Protein AF-A0A961I9W6-F1 (afdb_monomer)

Radius of gyration: 16.79 Å; Cα contacts (8 Å, |Δi|>4): 229; chains: 1; bounding box: 42×26×50 Å

Mean predicted aligned error: 7.47 Å

Foldseek 3Di:
DLLVLLVVLLVLLVVLQVVLLQQLLCVQPNVCSLLLVLLLLLLQLLLLCCLVVCCVPVQFQLVQLLVLLVQLLVLLLQLLDHPDDSVSNSVSSSSNSSSSNSNVNSSLLLVLQVVDQPCRPVVSVVVSVVSVVVSVVVSCCSVPDDDDDDDDDPSSVSSNVSSVSSVVSNVSSNVTDTGGDNVD

pLDDT: mean 81.75, std 13.88, range [42.28, 96.75]

Nearest PDB structures (foldseek):
  5oxo-assembly1_A  TM=5.983E-01  e=1.140E-02  Streptococcus thermophilus LMG 18311
  5oxq-assembly1_A  TM=5.988E-01  e=1.774E-02  Streptococcus thermophilus
  8tgj-assembly1_B  TM=5.695E-01  e=1.151E-01  Homo sapiens
  8wll-assembly1_A  TM=5.473E-01  e=1.882E-01  Homo sapiens
  8wre-assembly1_A  TM=5.333E-01  e=5.834E-01  Homo sapiens

Secondary structure (DSSP, 8-state):
-HHHHHHHHHHHHHHHHHHHHHHHHHHHHGGGHHHHHHHHHHHHHHHHHHHHHHHHHH-BSHHHHHHHHHHHHHHHHHHT-TT--HHHHHHHHHHHHHHHHHHHHHHHHHHHHHT-STTHHHHHHHHHHHHHHHHHHHHHHHHHS--PPPP---HHHHHHHHHHHHHHHHHHHTTS-SB-STT-

Solvent-accessible surface area (backbone atoms only — not comparable to full-atom values): 9397 Å² total; per-residue (Å²): 109,58,63,59,56,27,51,54,37,41,47,50,19,50,48,30,35,61,71,15,46,57,54,40,33,43,74,77,45,45,89,55,25,62,54,37,54,52,38,18,58,59,12,35,62,52,10,38,51,50,27,48,51,50,29,68,72,68,38,38,36,27,67,57,36,49,52,31,35,61,51,32,30,60,28,38,40,54,52,46,44,82,90,56,57,69,75,56,41,32,49,26,27,20,51,27,34,14,29,50,26,19,34,54,40,36,53,48,51,56,53,39,53,74,74,39,73,90,60,32,67,65,51,53,51,52,51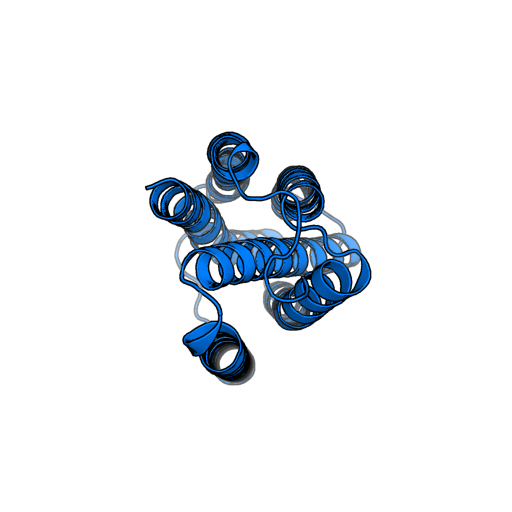,53,50,53,50,51,52,53,52,52,51,52,50,49,49,67,75,71,52,86,83,78,84,71,83,91,67,84,29,51,59,42,24,41,56,16,28,53,28,37,60,60,28,46,65,41,44,72,72,46,61,55,56,61,68,90,82,119

Structure (mmCIF, N/CA/C/O backbone):
data_AF-A0A961I9W6-F1
#
_entry.id   AF-A0A961I9W6-F1
#
loop_
_atom_site.group_PDB
_atom_site.id
_atom_site.type_symbol
_atom_site.label_atom_id
_atom_site.label_alt_id
_atom_site.label_comp_id
_atom_site.label_asym_id
_atom_site.label_entity_id
_atom_site.label_seq_id
_atom_site.pdbx_PDB_ins_code
_atom_site.Cartn_x
_atom_site.Cartn_y
_atom_site.Cartn_z
_atom_site.occupancy
_atom_site.B_iso_or_equiv
_atom_site.auth_seq_id
_atom_site.auth_comp_id
_atom_site.auth_asym_id
_atom_site.auth_atom_id
_atom_site.pdbx_PDB_model_num
ATOM 1 N N . MET A 1 1 ? -17.050 11.451 8.843 1.00 70.44 1 MET A N 1
ATOM 2 C CA . MET A 1 1 ? -16.156 12.510 8.311 1.00 70.44 1 MET A CA 1
ATOM 3 C C . MET A 1 1 ? -14.678 12.102 8.261 1.00 70.44 1 MET A C 1
ATOM 5 O O . MET A 1 1 ? -14.121 12.131 7.175 1.00 70.44 1 MET A O 1
ATOM 9 N N . LYS A 1 2 ? -14.040 11.671 9.368 1.00 83.44 2 LYS A N 1
ATOM 10 C CA . LYS A 1 2 ? -12.597 11.315 9.385 1.00 83.44 2 LYS A CA 1
ATOM 11 C C . LYS A 1 2 ? -12.176 10.264 8.343 1.00 83.44 2 LYS A C 1
ATOM 13 O O . LYS A 1 2 ? -11.193 10.473 7.644 1.00 83.44 2 LYS A O 1
ATOM 18 N N . PHE A 1 3 ? -12.956 9.191 8.192 1.00 85.06 3 PHE A N 1
ATOM 19 C CA . PHE A 1 3 ? -12.682 8.141 7.207 1.00 85.06 3 PHE A CA 1
ATOM 20 C C . PHE A 1 3 ? -12.881 8.619 5.767 1.00 85.06 3 PHE A C 1
ATOM 22 O O . PHE A 1 3 ? -12.071 8.290 4.918 1.00 85.06 3 PHE A O 1
ATOM 29 N N . ILE A 1 4 ? -13.894 9.450 5.498 1.00 84.94 4 ILE A N 1
ATOM 30 C CA . ILE A 1 4 ? -14.126 10.019 4.159 1.00 84.94 4 ILE A CA 1
ATOM 31 C C . ILE A 1 4 ? -12.914 10.850 3.722 1.00 84.94 4 ILE A C 1
ATOM 33 O O . ILE A 1 4 ? -12.396 10.642 2.633 1.00 84.94 4 ILE A O 1
ATOM 37 N N . ILE A 1 5 ? -12.427 11.738 4.598 1.00 85.56 5 ILE A N 1
ATOM 38 C CA . ILE A 1 5 ? -11.234 12.556 4.330 1.00 85.56 5 ILE A CA 1
ATOM 39 C C . ILE A 1 5 ? -10.008 11.660 4.126 1.00 85.56 5 ILE A C 1
ATOM 41 O O . ILE A 1 5 ? -9.253 11.870 3.182 1.00 85.56 5 ILE A O 1
ATOM 45 N N . PHE A 1 6 ? -9.828 10.647 4.981 1.00 92.19 6 PHE A N 1
ATOM 46 C CA . PHE A 1 6 ? -8.741 9.682 4.837 1.00 92.19 6 PHE A CA 1
ATOM 47 C C . PHE A 1 6 ? -8.778 8.984 3.473 1.00 92.19 6 PHE A C 1
ATOM 49 O O . PHE A 1 6 ? -7.808 9.073 2.732 1.00 92.19 6 PHE A O 1
ATOM 56 N N . PHE A 1 7 ? -9.891 8.330 3.122 1.00 89.31 7 PHE A N 1
ATOM 57 C CA . PHE A 1 7 ? -10.009 7.582 1.871 1.00 89.31 7 PHE A CA 1
ATOM 58 C C . PHE A 1 7 ? -9.864 8.495 0.658 1.00 89.31 7 PHE A C 1
ATOM 60 O O . PHE A 1 7 ? -9.171 8.124 -0.279 1.00 89.31 7 PHE A O 1
ATOM 67 N N . PHE A 1 8 ? -10.437 9.700 0.689 1.00 83.19 8 PHE A N 1
ATOM 68 C CA . PHE A 1 8 ? -10.276 10.668 -0.392 1.00 83.19 8 PHE A CA 1
ATOM 69 C C . PHE A 1 8 ? -8.798 10.994 -0.652 1.00 83.19 8 PHE A C 1
ATOM 71 O O . PHE A 1 8 ? -8.317 10.802 -1.764 1.00 83.19 8 PHE A O 1
ATOM 78 N N . ILE A 1 9 ? -8.052 11.411 0.378 1.00 86.50 9 ILE A N 1
ATOM 79 C CA . ILE A 1 9 ? -6.623 11.739 0.242 1.00 86.50 9 ILE A CA 1
ATOM 80 C C . ILE A 1 9 ? -5.817 10.489 -0.142 1.00 86.50 9 ILE A C 1
ATOM 82 O O . ILE 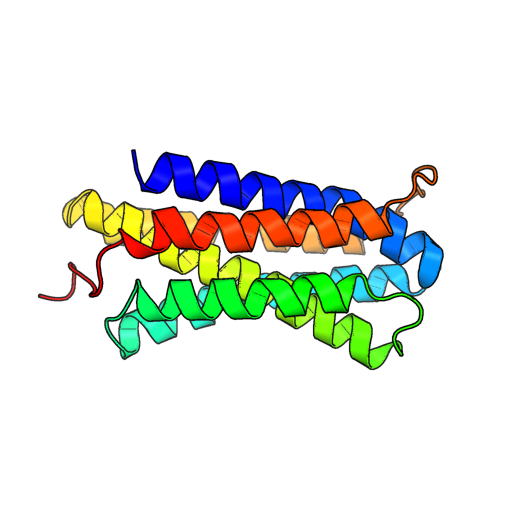A 1 9 ? -4.940 10.549 -1.001 1.00 86.50 9 ILE A O 1
ATOM 86 N N . TYR A 1 10 ? -6.136 9.341 0.453 1.00 91.44 10 TYR A N 1
ATOM 87 C CA . TYR A 1 10 ? -5.464 8.077 0.174 1.00 91.44 10 TYR A CA 1
ATOM 88 C C . TYR A 1 10 ? -5.631 7.659 -1.295 1.00 91.44 10 TYR A C 1
ATOM 90 O O . TYR A 1 10 ? -4.659 7.265 -1.941 1.00 91.44 10 TYR A O 1
ATOM 98 N N . PHE A 1 11 ? -6.838 7.798 -1.854 1.00 87.81 11 PHE A N 1
ATOM 99 C CA . PHE A 1 11 ? -7.108 7.502 -3.260 1.00 87.81 11 PHE A CA 1
ATOM 100 C C . PHE A 1 11 ? -6.481 8.517 -4.220 1.00 87.81 11 PHE A C 1
ATOM 102 O O . PHE A 1 11 ? -6.132 8.123 -5.328 1.00 87.81 11 PHE A O 1
ATOM 109 N N . LEU A 1 12 ? -6.249 9.772 -3.811 1.00 83.25 12 LEU A N 1
ATOM 110 C CA . LEU A 1 12 ? -5.418 10.699 -4.594 1.00 83.25 12 LEU A CA 1
ATOM 111 C C . LEU A 1 12 ? -3.970 10.196 -4.696 1.00 83.25 12 LEU A C 1
ATOM 113 O O . LEU A 1 12 ? -3.405 10.169 -5.789 1.00 83.25 12 LEU A O 1
ATOM 117 N N . GLY A 1 13 ? -3.395 9.726 -3.584 1.00 85.19 13 GLY A N 1
ATOM 118 C CA . GLY A 1 13 ? -2.066 9.106 -3.572 1.00 85.19 13 GLY A CA 1
ATOM 119 C C . GLY A 1 13 ? -1.991 7.848 -4.436 1.00 85.19 13 GLY A C 1
ATOM 120 O O . GLY A 1 13 ? -1.084 7.714 -5.260 1.00 85.19 13 GLY A O 1
ATOM 121 N N . LEU A 1 14 ? -2.976 6.954 -4.300 1.00 88.25 14 LEU A N 1
ATOM 122 C CA . LEU A 1 14 ? -3.071 5.727 -5.095 1.00 88.25 14 LEU A CA 1
ATOM 123 C C . LEU A 1 14 ? -3.282 6.020 -6.587 1.00 88.25 14 LEU A C 1
ATOM 125 O O . LEU A 1 14 ? -2.641 5.396 -7.427 1.00 88.25 14 LEU A O 1
ATOM 129 N N . GLY A 1 15 ? -4.156 6.968 -6.925 1.00 77.94 15 GLY A N 1
ATOM 130 C CA . GLY A 1 15 ? -4.408 7.381 -8.303 1.00 77.94 15 GLY A CA 1
ATOM 131 C C . GLY A 1 15 ? -3.145 7.933 -8.955 1.00 77.94 15 GLY A C 1
ATOM 132 O O . GLY A 1 15 ? -2.766 7.468 -10.024 1.00 77.94 15 GLY A O 1
ATOM 133 N N . SER A 1 16 ? -2.442 8.833 -8.257 1.00 81.12 16 SER A N 1
ATOM 134 C CA . SER A 1 16 ? -1.159 9.394 -8.699 1.00 81.12 16 SER A CA 1
ATOM 135 C C . SER A 1 16 ? -0.080 8.324 -8.889 1.00 81.12 16 SER A C 1
ATOM 137 O O . SER A 1 16 ? 0.729 8.413 -9.811 1.00 81.12 16 SER A O 1
ATOM 139 N N . TYR A 1 17 ? -0.057 7.306 -8.022 1.00 87.38 17 TYR A N 1
ATOM 140 C CA . TYR A 1 17 ? 0.819 6.146 -8.173 1.00 87.38 17 TYR A CA 1
ATOM 141 C C . TYR A 1 17 ? 0.495 5.359 -9.448 1.00 87.38 17 TYR A C 1
ATOM 143 O O . TYR A 1 17 ? 1.381 5.137 -10.269 1.00 87.38 17 TYR A O 1
ATOM 151 N N . LEU A 1 18 ? -0.766 4.957 -9.629 1.00 82.44 18 LEU A N 1
ATOM 152 C CA . LEU A 1 18 ? -1.185 4.111 -10.749 1.00 82.44 18 LEU A CA 1
ATOM 153 C C . LEU A 1 18 ? -1.023 4.816 -12.099 1.00 82.44 18 LEU A C 1
ATOM 155 O O . LEU A 1 18 ? -0.567 4.192 -13.054 1.00 82.44 18 LEU A O 1
ATOM 159 N N . SER A 1 19 ? -1.334 6.114 -12.169 1.00 76.31 19 SER A N 1
ATOM 160 C CA . SER A 1 19 ? -1.186 6.901 -13.396 1.00 76.31 19 SER A CA 1
ATOM 161 C C . SER A 1 19 ? 0.273 7.114 -13.795 1.00 76.31 19 SER A C 1
ATOM 163 O O . SER A 1 19 ? 0.572 7.215 -14.980 1.00 76.31 19 SER A O 1
ATOM 165 N N . ALA A 1 20 ? 1.185 7.194 -12.822 1.00 82.38 20 ALA A N 1
ATOM 166 C CA . ALA A 1 20 ? 2.608 7.394 -13.076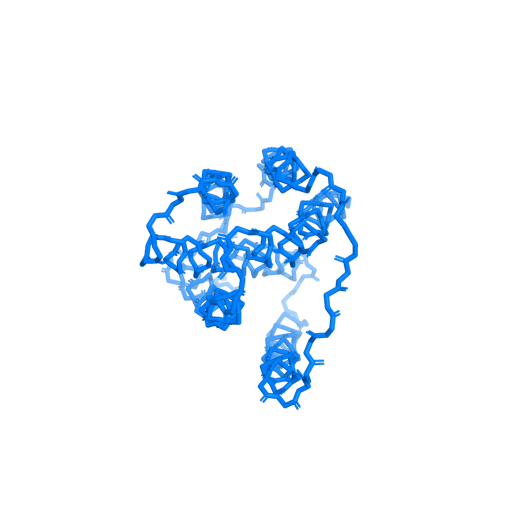 1.00 82.38 20 ALA A CA 1
ATOM 167 C C . ALA A 1 20 ? 3.369 6.082 -13.300 1.00 82.38 20 ALA A C 1
ATOM 169 O O . ALA A 1 20 ? 4.379 6.085 -13.999 1.00 82.38 20 ALA A O 1
ATOM 170 N N . LEU A 1 21 ? 2.912 4.975 -12.703 1.00 84.94 21 LEU A N 1
ATOM 171 C CA . LEU A 1 21 ? 3.633 3.703 -12.701 1.00 84.94 21 LEU A CA 1
ATOM 172 C C . LEU A 1 21 ? 3.853 3.165 -14.109 1.00 84.94 21 LEU A C 1
ATOM 174 O O . LEU A 1 21 ? 4.977 2.789 -14.427 1.00 84.94 21 LEU A O 1
ATOM 178 N N . SER A 1 22 ? 2.787 3.110 -14.912 1.00 80.81 22 SER A N 1
ATOM 179 C CA . SER A 1 22 ? 2.862 2.505 -16.239 1.00 80.81 22 SER A CA 1
ATOM 180 C C . SER A 1 22 ? 3.886 3.192 -17.144 1.00 80.81 22 SER A C 1
ATOM 182 O O . SER A 1 22 ? 4.883 2.580 -17.519 1.00 80.81 22 SER A O 1
ATOM 184 N N . PRO A 1 23 ? 3.746 4.498 -17.402 1.00 77.56 23 PRO A N 1
ATOM 185 C CA . PRO A 1 23 ? 4.685 5.165 -18.286 1.00 77.56 23 PRO A CA 1
ATOM 186 C C . PRO A 1 23 ? 6.101 5.268 -17.697 1.00 77.56 23 PRO A C 1
ATOM 188 O O . PRO A 1 23 ? 7.069 5.260 -18.449 1.00 77.56 23 PRO A O 1
ATOM 191 N N . TYR A 1 24 ? 6.258 5.331 -16.368 1.00 84.31 24 TYR A N 1
ATOM 192 C CA . TYR A 1 24 ? 7.582 5.302 -15.739 1.00 84.31 24 TYR A CA 1
ATOM 193 C C . TYR A 1 24 ? 8.299 3.964 -15.967 1.00 84.31 24 TYR A C 1
ATOM 195 O O . TYR A 1 24 ? 9.477 3.950 -16.327 1.00 84.31 24 TYR A O 1
ATOM 203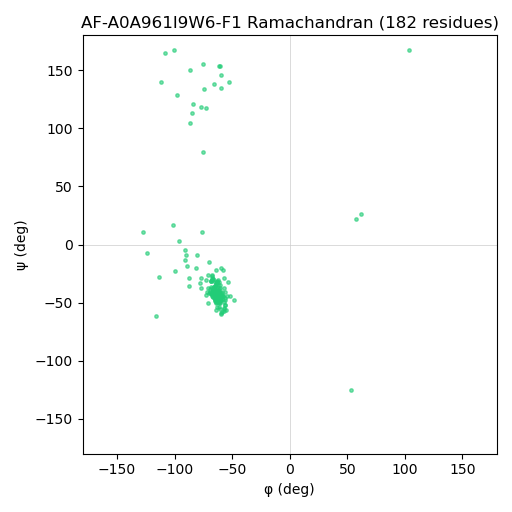 N N . ALA A 1 25 ? 7.602 2.845 -15.752 1.00 85.75 25 ALA A N 1
ATOM 204 C CA . ALA A 1 25 ? 8.187 1.523 -15.925 1.00 85.75 25 ALA A CA 1
ATOM 205 C C . ALA A 1 25 ? 8.565 1.284 -17.393 1.00 85.75 25 ALA A C 1
ATOM 207 O O . ALA A 1 25 ? 9.682 0.849 -17.665 1.00 85.75 25 ALA A O 1
ATOM 208 N N . ASP A 1 26 ? 7.691 1.660 -18.326 1.00 83.69 26 ASP A N 1
ATOM 209 C CA . ASP A 1 26 ? 7.942 1.499 -19.759 1.00 83.69 26 ASP A CA 1
ATOM 210 C C . ASP A 1 26 ? 9.126 2.368 -20.223 1.00 83.69 26 ASP A C 1
ATOM 212 O O . ASP A 1 26 ? 10.002 1.896 -20.947 1.00 83.69 26 ASP A O 1
ATOM 216 N N . GLN A 1 27 ? 9.216 3.619 -19.750 1.00 83.56 27 GLN A N 1
ATOM 217 C CA . GLN A 1 27 ? 10.291 4.545 -20.121 1.00 83.56 27 GLN A CA 1
ATOM 218 C C . GLN A 1 27 ? 11.674 4.109 -19.612 1.00 83.56 27 GLN A C 1
ATOM 220 O O . GLN A 1 27 ? 12.666 4.297 -20.315 1.00 83.56 27 GLN A O 1
ATOM 225 N N . HIS A 1 28 ? 11.761 3.578 -18.390 1.00 84.12 28 HIS A N 1
ATOM 226 C CA . HIS A 1 28 ? 13.046 3.288 -17.741 1.00 84.12 28 HIS A CA 1
ATOM 227 C C . HIS A 1 28 ? 13.474 1.819 -17.824 1.00 84.12 28 HIS A C 1
ATOM 229 O O . HIS A 1 28 ? 14.663 1.533 -17.707 1.00 84.12 28 HIS A O 1
ATOM 235 N N . PHE A 1 29 ? 12.534 0.893 -18.020 1.00 85.50 29 PHE A N 1
ATOM 236 C CA . PHE A 1 29 ? 12.802 -0.547 -17.990 1.00 85.50 29 PHE A CA 1
ATOM 237 C C . PHE A 1 29 ? 12.368 -1.273 -19.272 1.00 85.50 29 PHE A C 1
ATOM 239 O O . PHE A 1 29 ? 12.705 -2.447 -19.435 1.00 85.50 29 PHE A O 1
ATOM 246 N N . GLY A 1 30 ? 11.679 -0.596 -20.202 1.00 84.81 30 GLY A N 1
ATOM 247 C CA . GLY A 1 30 ? 11.313 -1.142 -21.511 1.00 84.81 30 GLY A CA 1
ATOM 248 C C . GLY A 1 30 ? 10.580 -2.479 -21.398 1.00 84.81 30 GLY A C 1
ATOM 249 O O . GLY A 1 30 ? 9.612 -2.607 -20.652 1.00 84.81 30 GLY A O 1
ATOM 250 N N . GLU A 1 31 ? 11.086 -3.510 -22.078 1.00 83.75 31 GLU A N 1
ATOM 251 C CA . GLU A 1 31 ? 10.526 -4.873 -22.048 1.00 83.75 31 GLU A CA 1
ATOM 252 C C . GLU A 1 31 ? 10.458 -5.486 -20.635 1.00 83.75 31 GLU A C 1
ATOM 254 O O . GLU A 1 31 ? 9.654 -6.379 -20.369 1.00 83.75 31 GLU A O 1
ATOM 259 N N . GLN A 1 32 ? 11.269 -4.999 -19.691 1.00 86.38 32 GLN A N 1
ATOM 260 C CA . GLN A 1 32 ? 11.277 -5.494 -18.314 1.00 86.38 32 GLN A CA 1
ATOM 261 C C . GLN A 1 32 ? 10.150 -4.899 -17.449 1.00 86.38 32 GLN A C 1
ATOM 263 O O . GLN A 1 32 ? 9.926 -5.379 -16.334 1.00 86.38 32 GLN A O 1
ATOM 268 N N . ALA A 1 33 ? 9.411 -3.898 -17.945 1.00 86.12 33 ALA A N 1
ATOM 269 C CA . ALA A 1 33 ? 8.313 -3.247 -17.227 1.00 86.12 33 ALA A CA 1
ATOM 270 C C . ALA A 1 33 ? 7.219 -4.235 -16.792 1.00 86.12 33 ALA A C 1
ATOM 272 O O . ALA A 1 33 ? 6.719 -4.152 -15.667 1.00 86.12 33 ALA A O 1
ATOM 273 N N . TYR A 1 34 ? 6.922 -5.233 -17.634 1.00 86.06 34 TYR A N 1
ATOM 274 C CA . TYR A 1 34 ? 5.982 -6.318 -17.335 1.00 86.06 34 TYR A CA 1
ATOM 275 C C . TYR A 1 34 ? 6.241 -6.965 -15.963 1.00 86.06 34 TYR A C 1
ATOM 277 O O . TYR A 1 34 ? 5.334 -7.102 -15.136 1.00 86.06 34 TYR A O 1
ATOM 285 N N . TRP A 1 35 ? 7.502 -7.294 -15.676 1.00 88.06 35 TRP A N 1
ATOM 286 C CA . TRP A 1 35 ? 7.898 -7.941 -14.425 1.00 88.06 35 TRP A CA 1
ATOM 287 C C . TRP A 1 35 ? 7.725 -7.032 -13.209 1.00 88.06 35 TRP A C 1
ATOM 289 O O . TRP A 1 35 ? 7.423 -7.520 -12.121 1.00 88.06 35 TRP A O 1
ATOM 299 N N . ILE A 1 36 ? 7.859 -5.716 -13.385 1.00 90.38 36 ILE A N 1
ATOM 300 C CA . ILE A 1 36 ? 7.639 -4.726 -12.325 1.00 90.38 36 ILE A CA 1
ATOM 301 C C . ILE A 1 36 ? 6.155 -4.682 -11.946 1.00 90.38 36 ILE A C 1
ATOM 303 O O . ILE A 1 36 ? 5.824 -4.681 -10.755 1.00 90.38 36 ILE A O 1
ATOM 307 N N . TYR A 1 37 ? 5.246 -4.711 -12.929 1.00 88.25 37 TYR A N 1
ATOM 308 C CA . TYR A 1 37 ? 3.809 -4.794 -12.650 1.00 88.25 37 TYR A CA 1
ATOM 309 C C . TYR A 1 37 ? 3.442 -6.110 -11.971 1.00 88.25 37 TYR A C 1
ATOM 311 O O . TYR A 1 37 ? 2.686 -6.093 -10.997 1.00 88.25 37 TYR A O 1
ATOM 319 N N . LEU A 1 38 ? 3.993 -7.225 -12.458 1.00 86.94 38 LEU A N 1
ATOM 320 C CA . LEU A 1 38 ? 3.728 -8.562 -11.936 1.00 86.94 38 LEU A CA 1
ATOM 321 C C . LEU A 1 38 ? 4.201 -8.704 -10.485 1.00 86.94 38 LEU A C 1
ATOM 323 O O . LEU A 1 38 ? 3.430 -9.106 -9.613 1.00 86.94 38 LEU A O 1
ATOM 327 N N . ALA A 1 39 ? 5.440 -8.295 -10.203 1.00 90.81 39 ALA A N 1
ATOM 328 C CA . ALA A 1 39 ? 5.998 -8.285 -8.855 1.00 90.81 39 ALA A CA 1
ATOM 329 C C . ALA A 1 39 ? 5.147 -7.416 -7.926 1.00 90.81 39 ALA A C 1
ATOM 331 O O . ALA A 1 39 ? 4.726 -7.851 -6.855 1.00 90.81 39 ALA A O 1
ATOM 332 N N . GLY A 1 40 ? 4.786 -6.215 -8.376 1.00 90.12 40 GLY A N 1
ATOM 333 C CA . GLY A 1 40 ? 3.871 -5.368 -7.635 1.00 90.12 40 GLY A CA 1
ATOM 334 C C . GLY A 1 40 ? 2.525 -6.047 -7.339 1.00 90.12 40 GLY A C 1
ATOM 335 O O . GLY A 1 40 ? 1.988 -5.915 -6.238 1.00 90.12 40 GLY A O 1
ATOM 336 N N . GLN A 1 41 ? 1.968 -6.786 -8.296 1.00 88.31 41 GLN A N 1
ATOM 337 C CA . GLN A 1 41 ? 0.674 -7.453 -8.156 1.00 88.31 41 GLN A CA 1
ATOM 338 C C . GLN A 1 41 ? 0.680 -8.508 -7.043 1.00 88.31 41 GLN A C 1
ATOM 340 O O . GLN A 1 41 ? -0.315 -8.649 -6.334 1.00 88.31 41 GLN A O 1
ATOM 345 N N . MET A 1 42 ? 1.821 -9.164 -6.810 1.00 88.50 42 MET A N 1
ATOM 346 C CA . MET A 1 42 ? 2.013 -10.081 -5.679 1.00 88.50 42 MET A CA 1
ATOM 347 C C . MET A 1 42 ? 2.001 -9.366 -4.318 1.00 88.50 42 MET A C 1
ATOM 349 O O . MET A 1 42 ? 1.635 -9.966 -3.308 1.00 88.50 42 MET A O 1
ATOM 353 N N . GLY A 1 43 ? 2.363 -8.081 -4.273 1.00 90.19 43 GLY A N 1
ATOM 354 C CA . GLY A 1 43 ? 2.377 -7.289 -3.042 1.00 90.19 43 GLY A CA 1
ATOM 355 C C . GLY A 1 43 ? 0.983 -7.059 -2.449 1.00 90.19 43 GLY A C 1
ATOM 356 O O . GLY A 1 43 ? 0.818 -7.107 -1.231 1.00 90.19 43 GLY A O 1
ATOM 357 N N . TYR A 1 44 ? -0.044 -6.864 -3.283 1.00 87.06 44 TYR A N 1
ATOM 358 C CA . TYR A 1 44 ? -1.416 -6.603 -2.824 1.00 87.06 44 TYR A CA 1
ATOM 359 C C . TYR A 1 44 ? -2.004 -7.694 -1.905 1.00 87.06 44 TYR A C 1
ATOM 361 O O . TYR A 1 44 ? -2.422 -7.351 -0.794 1.00 87.06 44 TYR A O 1
ATOM 369 N N . PRO A 1 45 ? -2.055 -8.986 -2.294 1.00 87.75 45 PRO A N 1
ATOM 370 C CA . PRO A 1 45 ? -2.598 -10.030 -1.425 1.00 87.75 45 PRO A CA 1
ATOM 371 C C . PRO A 1 45 ? -1.786 -10.179 -0.133 1.00 87.75 45 PRO A C 1
ATOM 373 O O . PRO A 1 45 ? -2.372 -10.298 0.944 1.00 87.75 45 PRO A O 1
ATOM 376 N N . LEU A 1 46 ? -0.452 -10.082 -0.213 1.00 89.56 46 LEU A N 1
ATOM 377 C CA . LEU A 1 46 ? 0.419 -10.102 0.964 1.00 89.56 46 LEU A CA 1
ATOM 378 C C . LEU A 1 46 ? 0.074 -8.968 1.930 1.00 89.56 46 LEU A C 1
ATOM 380 O O . LEU A 1 46 ? -0.038 -9.197 3.131 1.00 89.56 46 LEU A O 1
ATOM 384 N N . GLY A 1 47 ? -0.161 -7.760 1.421 1.00 91.69 47 GLY A N 1
ATOM 385 C CA . GLY A 1 47 ? -0.477 -6.616 2.265 1.00 91.69 47 GLY A CA 1
ATOM 386 C C . GLY A 1 47 ? -1.814 -6.751 2.992 1.00 91.69 47 GLY A C 1
ATOM 387 O O . GLY A 1 47 ? -1.903 -6.430 4.176 1.00 91.69 47 GLY A O 1
ATOM 388 N N . TYR A 1 48 ? -2.845 -7.288 2.333 1.00 88.56 48 TYR A N 1
ATOM 389 C CA . TYR A 1 48 ? -4.141 -7.536 2.977 1.00 88.56 48 TYR A CA 1
ATOM 390 C C . TYR A 1 48 ? -4.037 -8.593 4.079 1.00 88.56 48 TYR A C 1
ATOM 392 O O . TYR A 1 48 ? -4.608 -8.415 5.160 1.00 88.56 48 TYR A O 1
ATOM 400 N N . LEU A 1 49 ? -3.280 -9.667 3.825 1.00 90.12 49 LEU A N 1
ATOM 401 C CA . LEU A 1 49 ? -3.016 -10.713 4.811 1.00 90.12 49 LEU A CA 1
ATOM 402 C C . LEU A 1 49 ? -2.232 -10.166 6.004 1.00 90.12 49 LEU A C 1
ATOM 404 O O . LEU A 1 49 ? -2.660 -10.347 7.140 1.00 90.12 49 LEU A O 1
ATOM 408 N N . VAL A 1 50 ? -1.132 -9.450 5.758 1.00 91.81 50 VAL A N 1
ATOM 409 C CA . VAL A 1 50 ? -0.279 -8.869 6.806 1.00 91.81 50 VAL A CA 1
ATOM 410 C C . VAL A 1 50 ? -1.049 -7.839 7.630 1.00 91.81 50 VAL A C 1
ATOM 412 O O . VAL A 1 50 ? -1.036 -7.913 8.856 1.00 91.81 50 VAL A O 1
ATOM 415 N N . GLY A 1 51 ? -1.762 -6.908 6.988 1.00 92.25 51 GLY A N 1
ATOM 416 C CA . GLY A 1 51 ? -2.551 -5.889 7.685 1.00 92.25 51 GLY A CA 1
ATOM 417 C C . GLY A 1 51 ? -3.661 -6.502 8.540 1.00 92.25 51 GLY A C 1
ATOM 418 O O . GLY A 1 51 ? -3.821 -6.133 9.704 1.00 92.25 51 GLY A O 1
ATOM 419 N N . GLY A 1 52 ? -4.378 -7.492 7.997 1.00 88.81 52 GLY A N 1
ATOM 420 C CA . GLY A 1 52 ? -5.374 -8.260 8.741 1.00 88.81 52 GLY A CA 1
ATOM 421 C C . GLY A 1 52 ? -4.756 -8.976 9.940 1.00 88.81 52 GLY A C 1
ATOM 422 O O . GLY A 1 52 ? -5.109 -8.670 11.077 1.00 88.81 52 GLY A O 1
ATOM 423 N N . TYR A 1 53 ? -3.778 -9.848 9.685 1.00 90.88 53 TYR A N 1
ATOM 424 C CA . TYR A 1 53 ? -3.113 -10.667 10.697 1.00 90.88 53 TYR A CA 1
ATOM 425 C C . TYR A 1 53 ? -2.491 -9.835 11.822 1.00 90.88 53 TYR A C 1
ATOM 427 O O . TYR A 1 53 ? -2.723 -10.127 12.993 1.00 90.88 53 TYR A O 1
ATOM 435 N N . LEU A 1 54 ? -1.736 -8.778 11.499 1.00 92.69 54 LEU A N 1
ATOM 436 C CA . LEU A 1 54 ? -1.108 -7.926 12.513 1.00 92.69 54 LEU A CA 1
ATOM 437 C C . LEU A 1 54 ? -2.152 -7.192 13.356 1.00 92.69 54 LEU A C 1
ATOM 439 O O . LEU A 1 54 ? -1.993 -7.117 14.574 1.00 92.69 54 LEU A O 1
ATOM 443 N N . SER A 1 55 ? -3.231 -6.693 12.744 1.00 92.75 55 SER A N 1
ATOM 444 C CA . SER A 1 55 ? -4.308 -6.033 13.492 1.00 92.75 55 SER A CA 1
ATOM 445 C C . SER A 1 55 ? -5.062 -6.992 14.412 1.00 92.75 55 SER A C 1
ATOM 447 O O . SER A 1 55 ? -5.385 -6.623 15.539 1.00 92.75 55 SER A O 1
ATOM 449 N N . ASP A 1 56 ? -5.305 -8.228 13.963 1.00 88.56 56 ASP A N 1
ATOM 450 C CA . ASP A 1 56 ? -5.951 -9.277 14.754 1.00 88.56 56 ASP A CA 1
ATOM 451 C C . ASP A 1 56 ? -5.029 -9.709 15.915 1.00 88.56 56 ASP A C 1
ATOM 453 O O . ASP A 1 56 ? -5.463 -9.817 17.062 1.00 88.56 56 ASP A O 1
ATOM 457 N N . ARG A 1 57 ? -3.730 -9.900 15.643 1.00 91.75 57 ARG A N 1
ATO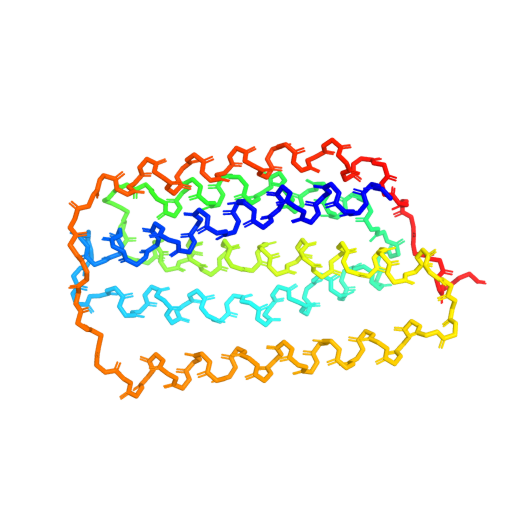M 458 C CA . ARG A 1 57 ? -2.750 -10.397 16.620 1.00 91.75 57 ARG A CA 1
ATOM 459 C C . ARG A 1 57 ? -2.374 -9.366 17.679 1.00 91.75 57 ARG A C 1
ATOM 461 O O . ARG A 1 57 ? -2.264 -9.722 18.849 1.00 91.75 57 ARG A O 1
ATOM 468 N N . LEU A 1 58 ? -2.141 -8.119 17.272 1.00 92.06 58 LEU A N 1
ATOM 469 C CA . LEU A 1 58 ? -1.694 -7.042 18.161 1.00 92.06 58 LEU A CA 1
ATOM 470 C C . LEU A 1 58 ? -2.861 -6.255 18.761 1.00 92.06 58 LEU A C 1
ATOM 472 O O . LEU A 1 58 ? -2.648 -5.494 19.698 1.00 92.06 58 LEU A O 1
ATOM 476 N N . ARG A 1 59 ? -4.080 -6.420 18.229 1.00 90.69 59 ARG A N 1
ATOM 477 C CA . ARG A 1 59 ? -5.285 -5.654 18.602 1.00 90.69 59 ARG A CA 1
ATOM 478 C C . ARG A 1 59 ? -5.135 -4.140 18.436 1.00 90.69 59 ARG A C 1
ATOM 480 O O . ARG A 1 59 ? -5.871 -3.371 19.048 1.00 90.69 59 ARG A O 1
ATOM 487 N N . LEU A 1 60 ? -4.201 -3.711 17.593 1.00 93.00 60 LEU A N 1
ATOM 488 C CA . LEU A 1 60 ? -3.900 -2.313 17.315 1.00 93.00 60 LEU A CA 1
ATOM 489 C C . LEU A 1 60 ? -4.293 -1.968 15.878 1.00 93.00 60 LEU A C 1
ATOM 491 O O . LEU A 1 60 ? -4.051 -2.745 14.961 1.00 93.00 60 LEU A O 1
ATOM 495 N N . LEU A 1 61 ? -4.858 -0.779 15.676 1.00 92.19 61 LEU A N 1
ATOM 496 C CA . LEU A 1 61 ? -5.212 -0.249 14.356 1.00 92.19 61 LEU A CA 1
ATOM 497 C C . LEU A 1 61 ? -4.407 1.007 14.047 1.00 92.19 61 LEU A C 1
ATOM 499 O O . LEU A 1 61 ? -3.598 1.014 13.120 1.00 92.19 61 LEU A O 1
ATOM 503 N N . ARG A 1 62 ? -4.572 2.061 14.855 1.00 94.75 62 ARG A N 1
ATOM 504 C CA . ARG A 1 62 ? -3.915 3.350 14.607 1.00 94.75 62 ARG A CA 1
ATOM 505 C C . ARG A 1 62 ? -2.388 3.274 14.486 1.00 94.75 62 ARG A C 1
ATOM 507 O O . ARG A 1 62 ? -1.886 3.801 13.499 1.00 94.75 62 ARG A O 1
ATOM 514 N N . PRO A 1 63 ? -1.620 2.679 15.420 1.00 95.50 63 PRO A N 1
ATOM 515 C CA . PRO A 1 63 ? -0.162 2.700 15.298 1.00 95.50 63 PRO A CA 1
ATOM 516 C C . PRO A 1 63 ? 0.323 1.896 14.086 1.00 95.50 63 PRO A C 1
ATOM 518 O O . PRO A 1 63 ? 1.232 2.351 13.401 1.00 95.50 63 PRO A O 1
ATOM 521 N N . LEU A 1 64 ? -0.328 0.773 13.755 1.00 96.19 64 LEU A N 1
ATOM 522 C CA . LEU A 1 64 ? -0.012 0.008 12.544 1.00 96.19 64 LEU A CA 1
ATOM 523 C C . LEU A 1 64 ? -0.273 0.826 11.276 1.00 96.19 64 LEU A C 1
ATOM 525 O O . LEU A 1 64 ? 0.557 0.827 10.373 1.00 96.19 64 LEU A O 1
ATOM 529 N N . LEU A 1 65 ? -1.385 1.565 11.233 1.00 96.12 65 LEU A N 1
ATOM 530 C CA . LEU A 1 65 ? -1.722 2.434 10.108 1.00 96.12 65 LEU A CA 1
ATOM 531 C C . LEU A 1 65 ? -0.744 3.610 9.977 1.00 96.12 65 LEU A C 1
ATOM 533 O O . LEU A 1 65 ? -0.310 3.927 8.877 1.00 96.12 65 LEU A O 1
ATOM 537 N N . LEU A 1 66 ? -0.363 4.254 11.084 1.00 96.50 66 LEU A N 1
ATOM 538 C CA . LEU A 1 66 ? 0.593 5.367 11.058 1.00 96.50 66 LEU A CA 1
ATOM 539 C C . LEU A 1 66 ? 1.985 4.910 10.606 1.00 96.50 66 LEU A C 1
ATOM 541 O O . LEU A 1 66 ? 2.593 5.568 9.766 1.00 96.50 66 LEU A O 1
ATOM 545 N N . ILE A 1 67 ? 2.464 3.772 11.118 1.00 96.56 67 ILE A N 1
ATOM 546 C CA . ILE A 1 67 ? 3.734 3.171 10.687 1.00 96.56 67 ILE A CA 1
ATOM 547 C C . ILE A 1 67 ? 3.653 2.785 9.208 1.00 96.56 67 ILE A C 1
ATOM 549 O O . ILE A 1 67 ? 4.549 3.117 8.438 1.00 96.56 67 ILE A O 1
ATOM 553 N N . GLY A 1 68 ? 2.564 2.135 8.792 1.00 96.31 68 GLY A N 1
ATOM 554 C CA . GLY A 1 68 ? 2.352 1.739 7.404 1.00 96.31 68 GLY A CA 1
ATOM 555 C C . GLY A 1 68 ? 2.348 2.926 6.441 1.00 96.31 68 GLY A C 1
ATOM 556 O O . GLY A 1 68 ? 2.955 2.841 5.376 1.00 96.31 68 GLY A O 1
ATOM 557 N N . LEU A 1 69 ? 1.712 4.045 6.798 1.00 96.06 69 LEU A N 1
ATOM 558 C CA . LEU A 1 69 ? 1.722 5.276 5.998 1.00 96.06 69 LEU A CA 1
ATOM 559 C C . LEU A 1 69 ? 3.110 5.921 5.970 1.00 96.06 69 LEU A C 1
ATOM 561 O O . LEU A 1 69 ? 3.559 6.353 4.911 1.00 96.06 69 LEU A O 1
ATOM 565 N N . ALA A 1 70 ? 3.809 5.952 7.107 1.00 95.56 70 ALA A N 1
ATOM 566 C CA . ALA A 1 70 ? 5.161 6.496 7.189 1.00 95.56 70 ALA A CA 1
ATOM 567 C C . ALA A 1 70 ? 6.163 5.697 6.342 1.00 95.56 70 ALA A C 1
ATOM 569 O O . ALA A 1 70 ? 7.037 6.297 5.728 1.00 95.56 70 ALA A O 1
ATOM 570 N N . LEU A 1 71 ? 6.016 4.369 6.270 1.00 96.50 71 LEU A N 1
ATOM 571 C CA . LEU A 1 71 ? 6.830 3.494 5.419 1.00 96.50 71 LEU A CA 1
ATOM 572 C C . LEU A 1 71 ? 6.421 3.548 3.941 1.00 96.50 71 LEU A C 1
ATOM 574 O O . LEU A 1 71 ? 7.260 3.351 3.064 1.00 96.50 71 LEU A O 1
ATOM 578 N N . LEU A 1 72 ? 5.150 3.834 3.650 1.00 95.31 72 LEU A N 1
ATOM 579 C CA . LEU A 1 72 ? 4.649 3.936 2.280 1.00 95.31 72 LEU A CA 1
ATOM 580 C C . LEU A 1 72 ? 5.284 5.110 1.520 1.00 95.31 72 LEU A C 1
ATOM 582 O O . LEU A 1 72 ? 5.573 4.989 0.334 1.00 95.31 72 LEU A O 1
ATOM 586 N N . VAL A 1 73 ? 5.558 6.224 2.201 1.00 92.94 73 VAL A N 1
ATOM 587 C CA . VAL A 1 73 ? 6.193 7.410 1.603 1.00 92.94 73 VAL A CA 1
ATOM 588 C C . VAL A 1 73 ? 7.574 7.097 0.999 1.00 92.94 73 VAL A C 1
ATOM 590 O O . VAL A 1 73 ? 7.741 7.303 -0.206 1.00 92.94 73 VAL A O 1
ATOM 593 N N . PRO A 1 74 ? 8.563 6.579 1.758 1.00 93.81 74 PRO A N 1
ATOM 594 C CA . PRO A 1 74 ? 9.857 6.215 1.197 1.00 93.81 74 PRO A CA 1
ATOM 595 C C . PRO A 1 74 ? 9.760 5.031 0.229 1.00 93.81 74 PRO A C 1
ATOM 597 O O . PRO A 1 74 ? 10.532 4.998 -0.722 1.00 93.81 74 PRO A O 1
ATOM 600 N N . ALA A 1 75 ? 8.816 4.098 0.403 1.00 94.44 75 ALA A N 1
ATOM 601 C CA . ALA A 1 75 ? 8.626 2.993 -0.541 1.00 94.44 75 ALA A CA 1
ATOM 602 C C . ALA A 1 75 ? 8.168 3.483 -1.925 1.00 94.44 75 ALA A C 1
ATOM 604 O O . ALA A 1 75 ? 8.757 3.104 -2.938 1.00 94.44 75 ALA A O 1
ATOM 605 N N . GLN A 1 76 ? 7.175 4.377 -1.975 1.00 93.12 76 GLN A N 1
ATOM 606 C CA . GLN A 1 76 ? 6.732 4.984 -3.227 1.00 93.12 76 GLN A CA 1
ATOM 607 C C . GLN A 1 76 ? 7.823 5.866 -3.832 1.00 93.12 76 GLN A C 1
ATOM 609 O O . GLN A 1 76 ? 8.060 5.821 -5.038 1.00 93.12 76 GLN A O 1
ATOM 614 N N . TRP A 1 77 ? 8.517 6.650 -3.006 1.00 90.94 77 TRP A N 1
ATOM 615 C CA . TRP A 1 77 ? 9.624 7.475 -3.479 1.00 90.94 77 TRP A CA 1
ATOM 616 C C . TRP A 1 77 ? 10.741 6.634 -4.103 1.00 90.94 77 TRP A C 1
ATOM 618 O O . TRP A 1 77 ? 11.233 6.964 -5.186 1.00 90.94 77 TRP A O 1
ATOM 628 N N . LEU A 1 78 ? 11.114 5.536 -3.439 1.00 91.62 78 LEU A N 1
ATOM 629 C CA . LEU A 1 78 ? 12.101 4.588 -3.933 1.00 91.62 78 LEU A CA 1
ATOM 630 C C . LEU A 1 78 ? 11.644 4.003 -5.269 1.00 91.62 78 LEU A C 1
ATOM 632 O O . LEU A 1 78 ? 12.407 4.060 -6.221 1.00 91.62 78 LEU A O 1
ATOM 636 N N . GLN A 1 79 ? 10.391 3.553 -5.389 1.00 91.31 79 GLN A N 1
ATOM 637 C CA . GLN A 1 79 ? 9.866 2.975 -6.632 1.00 91.31 79 GLN A CA 1
ATOM 638 C C . GLN A 1 79 ? 9.966 3.912 -7.852 1.00 91.31 79 GLN A C 1
ATOM 640 O O . GLN A 1 79 ? 10.096 3.425 -8.966 1.00 91.31 79 GLN A O 1
ATOM 645 N N . PHE A 1 80 ? 9.937 5.233 -7.663 1.00 89.94 80 PHE A N 1
ATOM 646 C CA . PHE A 1 80 ? 10.106 6.212 -8.747 1.00 89.94 80 PHE A CA 1
ATOM 647 C C . PHE A 1 80 ? 11.513 6.828 -8.805 1.00 89.94 80 PHE A C 1
ATOM 649 O O . PHE A 1 80 ? 11.717 7.893 -9.397 1.00 89.94 80 PHE A O 1
ATOM 656 N N . THR A 1 81 ? 12.502 6.215 -8.155 1.00 88.25 81 THR A N 1
ATOM 657 C CA . THR A 1 81 ? 13.904 6.624 -8.285 1.00 88.25 81 THR A CA 1
ATOM 658 C C . THR A 1 81 ? 14.454 6.107 -9.611 1.00 88.25 81 THR A C 1
ATOM 660 O O . THR A 1 81 ? 14.441 4.898 -9.822 1.00 88.25 81 THR A O 1
ATOM 663 N N . PRO A 1 82 ? 14.894 6.988 -10.528 1.00 81.06 82 PRO A N 1
ATOM 664 C CA . PRO A 1 82 ? 15.438 6.551 -11.809 1.00 81.06 82 PRO A CA 1
ATOM 665 C C . PRO A 1 82 ? 16.673 5.665 -11.602 1.00 81.06 82 PRO A C 1
ATOM 667 O O . PRO A 1 82 ? 17.361 5.780 -10.587 1.00 81.06 82 PRO A O 1
ATOM 670 N N . ASP A 1 83 ? 16.923 4.786 -12.570 1.00 80.94 83 ASP A N 1
ATOM 671 C CA . ASP A 1 83 ? 18.145 3.978 -12.664 1.00 80.94 83 ASP A CA 1
ATOM 672 C C . ASP A 1 83 ? 18.384 3.019 -11.482 1.00 80.94 83 ASP A C 1
ATOM 674 O O . ASP A 1 83 ? 19.517 2.636 -11.181 1.00 80.94 83 ASP A O 1
ATOM 678 N N . LEU A 1 84 ? 17.314 2.587 -10.802 1.00 88.19 84 LEU A N 1
ATOM 679 C CA . LEU A 1 84 ? 17.418 1.523 -9.807 1.00 88.19 84 LEU A CA 1
ATOM 680 C C . LEU A 1 84 ? 17.812 0.192 -10.466 1.00 88.19 84 LEU A C 1
ATOM 682 O O . LEU A 1 84 ? 17.230 -0.182 -11.488 1.00 88.19 84 LEU A O 1
ATOM 686 N N . PRO A 1 85 ? 18.716 -0.592 -9.846 1.00 92.88 85 PRO A N 1
ATOM 687 C CA . PRO A 1 85 ? 18.979 -1.958 -10.274 1.00 92.88 85 PRO A CA 1
ATOM 688 C C . PRO A 1 85 ? 17.686 -2.775 -10.352 1.00 92.88 85 PRO A C 1
ATOM 690 O O . PRO A 1 85 ? 16.838 -2.690 -9.461 1.00 92.88 85 PRO A O 1
ATOM 693 N N . PHE A 1 86 ? 17.563 -3.618 -11.379 1.00 90.31 86 PHE A N 1
ATOM 694 C CA . PHE A 1 86 ? 16.338 -4.375 -11.645 1.00 90.31 86 PHE A CA 1
ATOM 695 C C . PHE A 1 86 ? 15.796 -5.171 -10.427 1.00 90.31 86 PHE A C 1
ATOM 697 O O . PHE A 1 86 ? 14.614 -5.051 -10.107 1.00 90.31 86 PHE A O 1
ATOM 704 N N . PRO A 1 87 ? 16.616 -5.894 -9.634 1.00 94.56 87 PRO A N 1
ATOM 705 C CA . PRO A 1 87 ? 16.117 -6.566 -8.426 1.00 94.56 87 PRO A CA 1
ATOM 706 C C . PRO A 1 87 ? 15.536 -5.604 -7.374 1.00 94.56 87 PRO A C 1
ATOM 708 O O . PRO A 1 87 ? 14.595 -5.941 -6.648 1.00 94.56 87 PRO A O 1
ATOM 711 N N . LEU A 1 88 ? 16.086 -4.391 -7.290 1.00 94.06 88 LEU A N 1
ATOM 712 C CA . LEU A 1 88 ? 15.680 -3.391 -6.311 1.00 94.06 88 LEU A CA 1
ATOM 713 C C . LEU A 1 88 ? 14.358 -2.724 -6.707 1.00 94.06 88 LEU A C 1
ATOM 715 O O . LEU A 1 88 ? 13.519 -2.515 -5.833 1.00 94.06 88 LEU A O 1
ATOM 719 N N . ILE A 1 89 ? 14.121 -2.466 -8.000 1.00 93.31 89 ILE A N 1
ATOM 720 C CA . ILE A 1 89 ? 12.823 -1.945 -8.463 1.00 93.31 89 ILE A CA 1
ATOM 721 C C . ILE A 1 89 ? 11.699 -2.978 -8.296 1.00 93.31 89 ILE A C 1
ATOM 723 O O . ILE A 1 89 ? 10.601 -2.610 -7.880 1.00 93.31 89 ILE A O 1
ATOM 727 N N . LEU A 1 90 ? 11.970 -4.273 -8.515 1.00 94.88 90 LEU A N 1
ATOM 728 C CA . LEU A 1 90 ? 11.001 -5.345 -8.245 1.00 94.88 90 LEU A CA 1
ATOM 729 C C . LEU A 1 90 ? 10.622 -5.385 -6.761 1.00 94.88 90 LEU A C 1
ATOM 731 O O . LEU A 1 90 ? 9.443 -5.420 -6.406 1.00 94.88 90 LEU A O 1
ATOM 735 N N . THR A 1 91 ? 11.629 -5.315 -5.888 1.00 94.94 91 THR A N 1
ATOM 736 C CA . THR A 1 91 ? 11.428 -5.284 -4.435 1.00 94.94 91 THR A CA 1
ATOM 737 C C . THR A 1 91 ? 10.648 -4.038 -4.015 1.00 94.94 91 THR A C 1
ATOM 739 O O . THR A 1 91 ? 9.696 -4.138 -3.243 1.00 94.94 91 THR A O 1
ATOM 742 N N . ALA A 1 92 ? 10.988 -2.866 -4.562 1.00 94.31 92 ALA A N 1
ATOM 743 C CA . ALA A 1 92 ? 10.262 -1.627 -4.305 1.00 94.31 92 ALA A CA 1
ATOM 744 C C . ALA A 1 92 ? 8.796 -1.723 -4.760 1.00 94.31 92 ALA A C 1
ATOM 746 O O . ALA A 1 92 ? 7.907 -1.306 -4.020 1.00 94.31 92 ALA A O 1
ATOM 747 N N . ALA A 1 93 ? 8.525 -2.332 -5.919 1.00 93.81 93 ALA A N 1
ATOM 748 C CA . ALA A 1 93 ? 7.171 -2.541 -6.422 1.00 93.81 93 ALA A CA 1
ATOM 749 C C . ALA A 1 93 ? 6.331 -3.448 -5.508 1.00 93.81 93 ALA A C 1
ATOM 751 O O . ALA A 1 93 ? 5.184 -3.105 -5.204 1.00 93.81 93 ALA A O 1
ATOM 752 N N . ILE A 1 94 ? 6.906 -4.561 -5.030 1.00 95.31 94 ILE A N 1
ATOM 753 C CA . ILE A 1 94 ? 6.263 -5.457 -4.053 1.00 95.31 94 ILE A CA 1
ATOM 754 C C . ILE A 1 94 ? 5.967 -4.692 -2.764 1.00 95.31 94 ILE A C 1
ATOM 756 O O . ILE A 1 94 ? 4.818 -4.644 -2.324 1.00 95.31 94 ILE A O 1
ATOM 760 N N . CYS A 1 95 ? 6.989 -4.071 -2.169 1.00 95.81 95 CYS A N 1
ATOM 761 C CA . CYS A 1 95 ? 6.875 -3.372 -0.893 1.00 95.81 95 CYS A CA 1
ATOM 762 C C . CYS A 1 95 ? 5.851 -2.238 -0.954 1.00 95.81 95 CYS A C 1
ATOM 764 O O . CYS A 1 95 ? 5.026 -2.113 -0.051 1.00 95.81 95 CYS A O 1
ATOM 766 N N . ASN A 1 96 ? 5.863 -1.440 -2.022 1.00 95.31 96 ASN A N 1
ATOM 767 C CA . ASN A 1 96 ? 4.952 -0.314 -2.168 1.00 95.31 96 ASN A CA 1
ATOM 768 C C . ASN A 1 96 ? 3.490 -0.780 -2.256 1.00 95.31 96 ASN A C 1
ATOM 770 O O . ASN A 1 96 ? 2.651 -0.326 -1.480 1.00 95.31 96 ASN A O 1
ATOM 774 N N . ARG A 1 97 ? 3.173 -1.753 -3.124 1.00 93.94 97 ARG A N 1
ATOM 775 C CA . ARG A 1 97 ? 1.801 -2.287 -3.231 1.00 93.94 97 ARG A CA 1
ATOM 776 C C . ARG A 1 97 ? 1.367 -3.083 -2.005 1.00 93.94 97 ARG A C 1
ATOM 778 O O . ARG A 1 97 ? 0.196 -3.017 -1.633 1.00 93.94 97 ARG A O 1
ATOM 785 N N . MET A 1 98 ? 2.294 -3.758 -1.328 1.00 96.06 98 MET A N 1
ATOM 786 C CA . MET A 1 98 ? 2.032 -4.379 -0.030 1.00 96.06 98 MET A CA 1
ATOM 787 C C . MET A 1 98 ? 1.645 -3.332 1.015 1.00 96.06 98 MET A C 1
ATOM 789 O O . MET A 1 98 ? 0.619 -3.481 1.671 1.00 96.06 98 MET A O 1
ATOM 793 N N . LEU A 1 99 ? 2.407 -2.244 1.145 1.00 96.75 99 LEU A N 1
ATOM 794 C CA . LEU A 1 99 ? 2.103 -1.162 2.084 1.00 96.75 99 LEU A CA 1
ATOM 795 C C . LEU A 1 99 ? 0.804 -0.435 1.724 1.00 96.75 99 LEU A C 1
ATOM 797 O O . LEU A 1 99 ? 0.033 -0.099 2.623 1.00 96.75 99 LEU A O 1
ATOM 801 N N . LEU A 1 100 ? 0.509 -0.242 0.434 1.00 95.25 100 LEU A N 1
ATOM 802 C CA . LEU A 1 100 ? -0.798 0.247 -0.007 1.00 95.25 100 LEU A CA 1
ATOM 803 C C . LEU A 1 100 ? -1.907 -0.670 0.536 1.00 95.25 100 LEU A C 1
ATOM 805 O O . LEU A 1 100 ? -2.762 -0.221 1.300 1.00 95.25 100 LEU A O 1
ATOM 809 N N . ALA A 1 101 ? -1.839 -1.969 0.247 1.00 94.31 101 ALA A N 1
ATOM 810 C CA . ALA A 1 101 ? -2.807 -2.946 0.740 1.00 94.31 101 ALA A CA 1
ATOM 811 C C . ALA A 1 101 ? -2.942 -2.973 2.272 1.00 94.31 101 ALA A C 1
ATOM 813 O O . ALA A 1 101 ? -4.066 -2.958 2.770 1.00 94.31 101 ALA A O 1
ATOM 814 N N . VAL A 1 102 ? -1.832 -2.971 3.022 1.00 95.62 102 VAL A N 1
ATOM 815 C CA . VAL A 1 102 ? -1.846 -2.947 4.498 1.00 95.62 102 VAL A CA 1
ATOM 816 C C . VAL A 1 102 ? -2.634 -1.740 5.001 1.00 95.62 102 VAL A C 1
ATOM 818 O O . VAL A 1 102 ? -3.552 -1.890 5.806 1.00 95.62 102 VAL A O 1
ATOM 821 N N . ASN A 1 103 ? -2.300 -0.543 4.514 1.00 95.69 103 ASN A N 1
ATOM 822 C CA . ASN A 1 103 ? -2.937 0.694 4.959 1.00 95.69 103 ASN A CA 1
ATOM 823 C C . ASN A 1 103 ? -4.430 0.721 4.610 1.00 95.69 103 ASN A C 1
ATOM 825 O O . ASN A 1 103 ? -5.255 1.101 5.444 1.00 95.69 103 ASN A O 1
ATOM 829 N N . LEU A 1 104 ? -4.783 0.273 3.402 1.00 93.69 104 LEU A N 1
ATOM 830 C CA . LEU A 1 104 ? -6.169 0.200 2.953 1.00 93.69 104 LEU A CA 1
ATOM 831 C C . LEU A 1 104 ? -6.981 -0.795 3.795 1.00 93.69 104 LEU A C 1
ATOM 833 O O . LEU A 1 104 ? -8.095 -0.478 4.216 1.00 93.69 104 LEU A O 1
ATOM 837 N N . GLN A 1 105 ? -6.407 -1.960 4.103 1.00 92.75 105 GLN A N 1
ATOM 838 C CA . GLN A 1 105 ? -7.041 -2.981 4.932 1.00 92.75 105 GLN A CA 1
ATOM 839 C C . GLN A 1 105 ? -7.257 -2.495 6.369 1.00 92.75 105 GLN A C 1
ATOM 841 O O . GLN A 1 105 ? -8.358 -2.619 6.902 1.00 92.75 105 GLN A O 1
ATOM 846 N N . LEU A 1 106 ? -6.240 -1.897 6.997 1.00 93.75 106 LEU A N 1
ATOM 847 C CA . LEU A 1 106 ? -6.336 -1.366 8.362 1.00 93.75 106 LEU A CA 1
ATOM 848 C C . LEU A 1 106 ? -7.383 -0.251 8.471 1.00 93.75 106 LEU A C 1
ATOM 850 O O . LEU A 1 106 ? -8.188 -0.245 9.404 1.00 93.75 106 LEU A O 1
ATOM 854 N N . ALA A 1 107 ? -7.409 0.672 7.506 1.00 91.75 107 ALA A N 1
ATOM 855 C CA . ALA A 1 107 ? -8.406 1.737 7.459 1.00 91.75 107 ALA A CA 1
ATOM 856 C C . ALA A 1 107 ? -9.825 1.193 7.232 1.00 91.75 107 ALA A C 1
ATOM 858 O O . ALA A 1 107 ? -10.774 1.683 7.845 1.00 91.75 107 ALA A O 1
ATOM 859 N N . SER A 1 108 ? -9.968 0.160 6.395 1.00 89.75 108 SER A N 1
ATOM 860 C CA . SER A 1 108 ? -11.249 -0.508 6.141 1.00 89.75 108 SER A CA 1
ATOM 861 C C . SER A 1 108 ? -11.760 -1.231 7.384 1.00 89.75 108 SER A C 1
ATOM 863 O O . SER A 1 108 ? -12.916 -1.052 7.754 1.00 89.75 108 SER A O 1
ATOM 865 N N . ILE A 1 109 ? -10.897 -1.973 8.086 1.00 88.75 109 ILE A N 1
ATOM 866 C CA . ILE A 1 109 ? -11.233 -2.593 9.375 1.00 88.75 109 ILE A CA 1
ATOM 867 C C . ILE A 1 109 ? -11.694 -1.521 10.363 1.00 88.75 109 ILE A C 1
ATOM 869 O O . ILE A 1 109 ? -12.762 -1.648 10.953 1.00 88.75 109 ILE A O 1
ATOM 873 N N . ALA A 1 110 ? -10.937 -0.432 10.498 1.00 89.31 110 ALA A N 1
ATOM 874 C CA . ALA A 1 110 ? -11.284 0.632 11.425 1.00 89.31 110 ALA A CA 1
ATOM 875 C C . ALA A 1 110 ? -12.628 1.308 11.095 1.00 89.31 110 ALA A C 1
ATOM 877 O O . ALA A 1 110 ? -13.403 1.608 12.008 1.00 89.31 110 ALA A O 1
ATOM 878 N N . LEU A 1 111 ? -12.920 1.528 9.808 1.00 88.62 111 LEU A N 1
ATOM 879 C CA . LEU A 1 111 ? -14.211 2.045 9.357 1.00 88.62 111 LEU A CA 1
ATOM 880 C C . LEU A 1 111 ? -15.340 1.080 9.729 1.00 88.62 111 LEU A C 1
ATOM 882 O O . LEU A 1 111 ? -16.329 1.508 10.322 1.00 88.62 111 LEU A O 1
ATOM 886 N N . LEU A 1 112 ? -15.185 -0.204 9.405 1.00 84.88 112 LEU A N 1
ATOM 887 C CA . LEU A 1 112 ? -16.210 -1.213 9.656 1.00 84.88 112 LEU A CA 1
ATOM 888 C C . LEU A 1 112 ? -16.478 -1.385 11.155 1.00 84.88 112 LEU A C 1
ATOM 890 O O . LEU A 1 112 ? -17.635 -1.441 11.554 1.00 84.88 112 LEU A O 1
ATOM 894 N N . GLU A 1 113 ? -15.443 -1.400 11.998 1.00 83.88 113 GLU A N 1
ATOM 895 C CA . GLU A 1 113 ? -15.630 -1.473 13.453 1.00 83.88 113 GLU A CA 1
ATOM 896 C C . GLU A 1 113 ? -16.332 -0.231 14.013 1.00 83.88 113 GLU A C 1
ATOM 898 O O . GLU A 1 113 ? -17.105 -0.334 14.961 1.00 83.88 113 GLU A O 1
ATOM 903 N N . SER A 1 114 ? -16.120 0.943 13.407 1.00 81.75 114 SER A N 1
ATOM 904 C CA . SER A 1 114 ? -16.817 2.164 13.825 1.00 81.75 114 SER A CA 1
ATOM 905 C C . SER A 1 114 ? -18.313 2.173 13.485 1.00 81.75 114 SER A C 1
ATOM 907 O O . SER A 1 114 ? -19.044 3.003 14.019 1.00 81.75 114 SER A O 1
ATOM 909 N N . ALA A 1 115 ? -18.766 1.267 12.612 1.00 74.00 115 ALA A N 1
ATOM 910 C CA . ALA A 1 115 ? -20.166 1.125 12.216 1.00 74.00 115 ALA A CA 1
ATOM 911 C C . ALA A 1 115 ? -20.958 0.124 13.088 1.00 74.00 115 ALA A C 1
ATOM 913 O O . ALA A 1 115 ? -22.169 0.005 12.913 1.00 74.00 115 ALA A O 1
ATOM 914 N N . GLY A 1 116 ? -20.303 -0.566 14.031 1.00 66.00 116 GLY A N 1
ATOM 915 C CA . GLY A 1 116 ? -20.924 -1.533 14.943 1.00 66.00 116 GLY A CA 1
ATOM 916 C C . GLY A 1 116 ? -20.661 -3.011 14.589 1.00 66.00 116 GLY A C 1
ATOM 917 O O . GLY A 1 116 ? -20.161 -3.320 13.506 1.00 66.00 116 GLY A O 1
ATOM 918 N N . PRO A 1 117 ? -20.964 -3.945 15.513 1.00 61.25 117 PRO A N 1
ATOM 919 C CA . PRO A 1 117 ? -20.506 -5.339 15.446 1.00 61.25 117 PRO A CA 1
ATOM 920 C C . PRO A 1 117 ? -21.276 -6.241 14.466 1.00 61.25 117 PRO A C 1
ATOM 922 O O . PRO A 1 117 ? -20.670 -7.125 13.859 1.00 61.25 117 PRO A O 1
ATOM 925 N N . GLU A 1 118 ? -22.582 -6.036 14.264 1.00 56.44 118 GLU A N 1
ATOM 926 C CA . GLU A 1 118 ? -23.409 -6.966 13.472 1.00 56.44 118 GLU A CA 1
ATOM 927 C C . GLU A 1 118 ? -23.056 -7.069 11.971 1.00 56.44 118 GLU A C 1
ATOM 929 O O . GLU A 1 118 ? -23.104 -8.178 11.431 1.00 56.44 118 GLU A O 1
ATOM 934 N N . PRO A 1 119 ? -22.633 -6.000 11.266 1.00 58.72 119 PRO A N 1
ATOM 935 C CA . PRO A 1 119 ? -22.229 -6.126 9.865 1.00 58.72 119 PRO A CA 1
ATOM 936 C C . PRO A 1 119 ? -20.729 -6.426 9.661 1.00 58.72 119 PRO A C 1
ATOM 938 O O . PRO A 1 119 ? -20.310 -6.738 8.544 1.00 58.72 119 PRO A O 1
ATOM 941 N N . PHE A 1 120 ? -19.897 -6.368 10.707 1.00 61.19 120 PHE A N 1
ATOM 942 C CA . PHE A 1 120 ? -18.436 -6.318 10.572 1.00 61.19 120 PHE A CA 1
ATOM 943 C C . PHE A 1 120 ? -17.825 -7.550 9.878 1.00 61.19 120 PHE A C 1
ATOM 945 O O . PHE A 1 120 ? -17.104 -7.419 8.886 1.00 61.19 120 PHE A O 1
ATOM 952 N N . SER A 1 121 ? -18.125 -8.759 10.364 1.00 62.09 121 SER A N 1
ATOM 953 C CA . SER A 1 121 ? -17.500 -9.996 9.863 1.00 62.09 121 SER A CA 1
ATOM 954 C C . SER A 1 121 ? -17.910 -10.327 8.419 1.00 62.09 121 SER A C 1
ATOM 956 O O . SER A 1 121 ? -17.069 -10.663 7.576 1.00 62.09 121 SER A O 1
ATOM 958 N N . ARG A 1 122 ? -19.200 -10.163 8.091 1.00 60.22 122 ARG A N 1
ATOM 959 C CA . ARG A 1 122 ? -19.735 -10.430 6.744 1.00 60.22 122 ARG A CA 1
ATOM 960 C C . ARG A 1 122 ? -19.243 -9.413 5.715 1.00 60.22 122 ARG A C 1
ATOM 962 O O . ARG A 1 122 ? -18.880 -9.805 4.606 1.00 60.22 122 ARG A O 1
ATOM 969 N N . ILE A 1 123 ? -19.172 -8.128 6.072 1.00 62.31 123 ILE A N 1
ATOM 970 C CA . ILE A 1 123 ? -18.670 -7.098 5.152 1.00 62.31 123 ILE A CA 1
ATOM 971 C C . ILE A 1 123 ? -17.154 -7.230 4.957 1.00 62.31 123 ILE A C 1
ATOM 973 O O . ILE A 1 123 ? -16.683 -7.162 3.822 1.00 62.31 123 ILE A O 1
ATOM 977 N N . ARG A 1 124 ? -16.383 -7.504 6.021 1.00 66.69 124 ARG A N 1
ATOM 978 C CA . ARG A 1 124 ? -14.923 -7.700 5.934 1.00 66.69 124 ARG A CA 1
ATOM 979 C C . ARG A 1 124 ? -14.553 -8.874 5.023 1.00 66.69 124 ARG A C 1
ATOM 981 O O . ARG A 1 124 ? -13.671 -8.737 4.176 1.00 66.69 124 ARG A O 1
ATOM 988 N N . SER A 1 125 ? -15.220 -10.017 5.178 1.00 64.00 125 SER A N 1
ATOM 989 C CA . SER A 1 125 ? -14.966 -11.214 4.361 1.00 64.00 125 SER A CA 1
ATOM 990 C C . SER A 1 125 ? -15.358 -11.008 2.895 1.00 64.00 125 SER A C 1
ATOM 992 O O . SER A 1 125 ? -14.550 -11.288 2.010 1.00 64.00 125 SER A O 1
ATOM 994 N N . SER A 1 126 ? -16.531 -10.426 2.631 1.00 57.44 126 SER A N 1
ATOM 995 C CA . SER A 1 126 ? -17.001 -10.130 1.268 1.00 57.44 126 SER A CA 1
ATOM 996 C C . SER A 1 126 ? -16.111 -9.109 0.553 1.00 57.44 126 SER A C 1
ATOM 998 O O . SER A 1 126 ? -15.775 -9.292 -0.615 1.00 57.44 126 SER A O 1
ATOM 1000 N N . GLY A 1 127 ? -15.663 -8.066 1.263 1.00 64.56 127 GLY A N 1
ATOM 1001 C CA . GLY A 1 127 ? -14.720 -7.080 0.730 1.00 64.56 127 GLY A CA 1
ATOM 1002 C C . GLY A 1 127 ? -13.349 -7.684 0.418 1.00 64.56 127 GLY A C 1
ATOM 1003 O O . GLY A 1 127 ? -12.777 -7.402 -0.632 1.00 64.56 127 GLY A O 1
ATOM 1004 N N . THR A 1 128 ? -12.852 -8.576 1.282 1.00 67.38 128 THR A N 1
ATOM 1005 C CA . THR A 1 128 ? -11.572 -9.275 1.066 1.00 67.38 128 THR A CA 1
ATOM 1006 C C . THR A 1 128 ? -11.647 -10.230 -0.131 1.00 67.38 128 THR A C 1
ATOM 1008 O O . THR A 1 128 ? -10.722 -10.269 -0.940 1.00 67.38 128 THR A O 1
ATOM 1011 N N . LEU A 1 129 ? -12.761 -10.954 -0.288 1.00 65.38 129 LEU A N 1
ATOM 1012 C CA . LEU A 1 129 ? -13.005 -11.825 -1.440 1.00 65.38 129 LEU A CA 1
ATOM 1013 C C . LEU A 1 129 ? -13.115 -11.021 -2.742 1.00 65.38 129 LEU A C 1
ATOM 1015 O O . LEU A 1 129 ? -12.451 -11.351 -3.719 1.00 65.38 129 LEU A O 1
ATOM 1019 N N . GLY A 1 130 ? -13.912 -9.947 -2.750 1.00 59.75 130 GLY A N 1
ATOM 1020 C CA . GLY A 1 130 ? -14.049 -9.067 -3.913 1.00 59.75 130 GLY A CA 1
ATOM 1021 C C . GLY A 1 130 ? -12.711 -8.457 -4.329 1.00 59.75 130 GLY A C 1
ATOM 1022 O O . GLY A 1 130 ? -12.378 -8.443 -5.512 1.00 59.75 130 GLY A O 1
ATOM 1023 N N . PHE A 1 131 ? -11.895 -8.041 -3.357 1.00 67.25 131 PHE A N 1
ATOM 1024 C CA . PHE A 1 131 ? -10.534 -7.586 -3.617 1.00 67.25 131 PHE A CA 1
ATOM 1025 C C . PHE A 1 131 ? -9.668 -8.692 -4.233 1.00 67.25 131 PHE A C 1
ATOM 1027 O O . PHE A 1 131 ? -9.031 -8.450 -5.254 1.00 67.25 131 PHE A O 1
ATOM 1034 N N . ALA A 1 132 ? -9.676 -9.908 -3.676 1.00 70.81 132 ALA A N 1
ATOM 1035 C CA . ALA A 1 132 ? -8.926 -11.037 -4.229 1.00 70.81 132 ALA A CA 1
ATOM 1036 C C . ALA A 1 132 ? -9.326 -11.336 -5.684 1.00 70.81 132 ALA A C 1
ATOM 1038 O O . ALA A 1 132 ? -8.455 -11.478 -6.538 1.00 70.81 132 ALA A O 1
ATOM 1039 N N . VAL A 1 133 ? -10.629 -11.338 -5.988 1.00 69.00 133 VAL A N 1
ATOM 1040 C CA . VAL A 1 133 ? -11.150 -11.530 -7.351 1.00 69.00 133 VAL A CA 1
ATOM 1041 C C . VAL A 1 133 ? -10.658 -10.434 -8.296 1.00 69.00 133 VAL A C 1
ATOM 1043 O O . VAL A 1 133 ? -10.179 -10.750 -9.382 1.00 69.00 133 VAL A O 1
ATOM 1046 N N . ILE A 1 134 ? -10.712 -9.160 -7.889 1.00 70.12 134 ILE A N 1
ATOM 1047 C CA . ILE A 1 134 ? -10.198 -8.042 -8.698 1.00 70.12 134 ILE A CA 1
ATOM 1048 C C . ILE A 1 134 ? -8.695 -8.200 -8.951 1.00 70.12 134 ILE A C 1
ATOM 1050 O O . ILE A 1 134 ? -8.241 -7.987 -10.072 1.00 70.12 134 ILE A O 1
ATOM 1054 N N . GLN A 1 135 ? -7.913 -8.611 -7.948 1.00 71.81 135 GLN A N 1
ATOM 1055 C CA . GLN A 1 135 ? -6.474 -8.809 -8.129 1.00 71.81 135 GLN A CA 1
ATOM 1056 C C . GLN A 1 135 ? -6.154 -10.001 -9.040 1.00 71.81 135 GLN A C 1
ATOM 1058 O O . GLN A 1 135 ? -5.218 -9.909 -9.834 1.00 71.81 135 GLN A O 1
ATOM 1063 N N . CYS A 1 136 ? -6.937 -11.084 -8.975 1.00 68.56 136 CYS A N 1
ATOM 1064 C CA . CYS A 1 136 ? -6.846 -12.198 -9.919 1.00 68.56 136 CYS A CA 1
ATOM 1065 C C . CYS A 1 136 ? -7.221 -11.761 -11.341 1.00 68.56 136 CYS A C 1
ATOM 1067 O O . CYS A 1 136 ? -6.513 -12.103 -12.281 1.00 68.56 136 CYS A O 1
ATOM 1069 N N . ALA A 1 137 ? -8.287 -10.972 -11.505 1.00 66.38 137 ALA A N 1
ATOM 1070 C CA . ALA A 1 137 ? -8.688 -10.443 -12.805 1.00 66.38 137 ALA A CA 1
ATOM 1071 C C . ALA A 1 137 ? -7.594 -9.548 -13.403 1.00 66.38 137 ALA A C 1
ATOM 1073 O O . ALA A 1 137 ? -7.197 -9.757 -14.542 1.00 66.38 137 ALA A O 1
ATOM 1074 N N . LEU A 1 138 ? -7.035 -8.623 -12.616 1.00 68.94 138 LEU A N 1
ATOM 1075 C CA . LEU A 1 138 ? -5.918 -7.774 -13.038 1.00 68.94 138 LEU A CA 1
ATOM 1076 C C . LEU A 1 138 ? -4.660 -8.586 -13.379 1.00 68.94 138 LEU A C 1
ATOM 1078 O O . LEU A 1 138 ? -3.982 -8.263 -14.350 1.00 68.94 138 LEU A O 1
ATOM 1082 N N . TRP A 1 139 ? -4.358 -9.652 -12.630 1.00 67.62 139 TRP A N 1
ATOM 1083 C CA . TRP A 1 139 ? -3.260 -10.570 -12.955 1.00 67.62 139 TRP A CA 1
ATOM 1084 C C . TRP A 1 139 ? -3.470 -11.247 -14.314 1.00 67.62 139 TRP A C 1
ATOM 1086 O O . TRP A 1 139 ? -2.555 -11.299 -15.134 1.00 67.62 139 TRP A O 1
ATOM 1096 N N . VAL A 1 140 ? -4.684 -11.736 -14.579 1.00 69.00 140 VAL A N 1
ATOM 1097 C CA . VAL A 1 140 ? -5.039 -12.336 -15.872 1.00 69.00 140 VAL A CA 1
ATOM 1098 C C . VAL A 1 140 ? -4.936 -11.301 -16.993 1.00 69.00 140 VAL A C 1
ATOM 1100 O O . VAL A 1 140 ? -4.302 -11.568 -18.005 1.00 69.00 140 VAL A O 1
ATOM 1103 N N . THR A 1 141 ? -5.469 -10.093 -16.807 1.00 64.06 141 THR A N 1
ATOM 1104 C CA . THR A 1 141 ? -5.368 -9.022 -17.810 1.00 64.06 141 THR A CA 1
ATOM 1105 C C . THR A 1 141 ? -3.914 -8.698 -18.146 1.00 64.06 141 THR A C 1
ATOM 1107 O O . THR A 1 141 ? -3.575 -8.606 -19.320 1.00 64.06 141 THR A O 1
ATOM 1110 N N . LEU A 1 142 ? -3.044 -8.590 -17.137 1.00 61.97 142 LEU A N 1
ATOM 1111 C CA . LEU A 1 142 ? -1.619 -8.314 -17.342 1.00 61.97 142 LEU A CA 1
ATOM 1112 C C . LEU A 1 142 ? -0.875 -9.461 -18.039 1.00 61.97 142 LEU A C 1
ATOM 1114 O O . LEU A 1 142 ? 0.101 -9.202 -18.728 1.00 61.97 142 LEU A O 1
ATOM 1118 N N . THR A 1 143 ? -1.308 -10.710 -17.857 1.00 62.25 143 THR A N 1
ATOM 1119 C CA . THR A 1 143 ? -0.648 -11.898 -18.435 1.00 62.25 143 THR A CA 1
ATOM 1120 C C . THR A 1 143 ? -1.161 -12.265 -19.829 1.00 62.25 143 THR A C 1
ATOM 1122 O O . THR A 1 143 ? -0.483 -13.004 -20.538 1.00 62.25 143 THR A O 1
ATOM 1125 N N . VAL A 1 144 ? -2.345 -11.778 -20.223 1.00 63.09 144 VAL A N 1
ATOM 1126 C CA . VAL A 1 144 ? -3.026 -12.167 -21.472 1.00 63.09 144 VAL A CA 1
ATOM 1127 C C . VAL A 1 144 ? -3.135 -11.018 -22.482 1.00 63.09 144 VAL A C 1
ATOM 1129 O O . VAL A 1 144 ? -3.203 -11.286 -23.680 1.00 63.09 144 VAL A O 1
ATOM 1132 N N . MET A 1 145 ? -3.169 -9.753 -22.047 1.00 52.97 145 MET A N 1
ATOM 1133 C CA . MET A 1 145 ? -3.320 -8.610 -22.956 1.00 52.97 145 MET A CA 1
ATOM 1134 C C . MET A 1 145 ? -1.976 -7.957 -23.285 1.00 52.97 145 MET A C 1
ATOM 1136 O O . MET A 1 145 ? -1.218 -7.592 -22.389 1.00 52.97 145 MET A O 1
ATOM 1140 N N . ASP A 1 146 ? -1.723 -7.779 -24.582 1.00 49.69 146 ASP A N 1
ATOM 1141 C CA . ASP A 1 146 ? -0.533 -7.112 -25.108 1.00 49.69 146 ASP A CA 1
ATOM 1142 C C . ASP A 1 146 ? -0.639 -5.596 -24.859 1.00 49.69 146 ASP A C 1
ATOM 1144 O O . ASP A 1 146 ? -1.585 -4.937 -25.304 1.00 49.69 146 ASP A O 1
ATOM 1148 N N . TYR A 1 147 ? 0.282 -5.046 -24.067 1.00 50.44 147 TYR A N 1
ATOM 1149 C CA . TYR A 1 147 ? 0.214 -3.666 -23.582 1.00 50.44 147 TYR A CA 1
ATOM 1150 C C . TYR A 1 147 ? 0.860 -2.719 -24.608 1.00 50.44 147 TYR A C 1
ATOM 1152 O O . TYR A 1 147 ? 2.082 -2.650 -24.722 1.00 50.44 147 TYR A O 1
ATOM 1160 N N . SER A 1 148 ? 0.056 -1.962 -25.363 1.00 42.28 148 SER A N 1
ATOM 1161 C CA . SER A 1 148 ? 0.568 -0.910 -26.255 1.00 42.28 148 SER A CA 1
ATOM 1162 C C . SER A 1 148 ? 0.803 0.396 -25.482 1.00 42.28 148 SER A C 1
ATOM 1164 O O . SER A 1 148 ? -0.135 0.950 -24.905 1.00 42.28 148 SER A O 1
ATOM 1166 N N . ALA A 1 149 ? 2.045 0.885 -25.489 1.00 48.91 149 ALA A N 1
ATOM 1167 C CA . ALA A 1 149 ? 2.526 2.009 -24.684 1.00 48.91 149 ALA A CA 1
ATOM 1168 C C . ALA A 1 149 ? 1.784 3.343 -24.926 1.00 48.91 149 ALA A C 1
ATOM 1170 O O . ALA A 1 149 ? 1.589 3.778 -26.064 1.00 48.91 149 ALA A O 1
ATOM 1171 N N . ALA A 1 150 ? 1.427 4.028 -23.835 1.00 47.31 150 ALA A N 1
ATOM 1172 C CA . ALA A 1 150 ? 0.910 5.397 -23.848 1.00 47.31 150 ALA A CA 1
ATOM 1173 C C . AL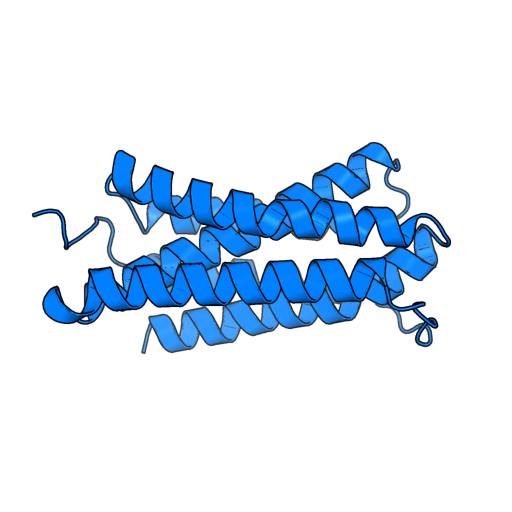A A 1 150 ? 2.053 6.436 -23.825 1.00 47.31 150 ALA A C 1
ATOM 1175 O O . ALA A 1 150 ? 3.128 6.198 -23.280 1.00 47.31 150 ALA A O 1
ATOM 1176 N N . GLN A 1 151 ? 1.800 7.598 -24.435 1.00 45.91 151 GLN A N 1
ATOM 1177 C CA . GLN A 1 151 ? 2.770 8.669 -24.714 1.00 45.91 151 GLN A CA 1
ATOM 1178 C C . GLN A 1 151 ? 3.425 9.308 -23.464 1.00 45.91 151 GLN A C 1
ATOM 1180 O O . GLN A 1 151 ? 2.801 9.363 -22.401 1.00 45.91 151 GLN A O 1
ATOM 1185 N N . PRO A 1 152 ? 4.652 9.863 -23.588 1.00 47.78 152 PRO A N 1
ATOM 1186 C CA . PRO A 1 152 ? 5.467 10.300 -22.457 1.00 47.78 152 PRO A CA 1
ATOM 1187 C C . PRO A 1 152 ? 5.124 11.732 -21.992 1.00 47.78 152 PRO A C 1
ATOM 1189 O O . PRO A 1 152 ? 5.389 12.713 -22.680 1.00 47.78 152 PRO A O 1
ATOM 1192 N N . PHE A 1 153 ? 4.580 11.862 -20.784 1.00 48.12 153 PHE A N 1
ATOM 1193 C CA . PHE A 1 153 ? 4.615 13.068 -19.944 1.00 48.12 153 PHE A CA 1
ATOM 1194 C C . PHE A 1 153 ? 5.715 12.883 -18.868 1.00 48.12 153 PHE A C 1
ATOM 1196 O O . PHE A 1 153 ? 6.218 11.775 -18.690 1.00 48.12 153 PHE A O 1
ATOM 1203 N N . PRO A 1 154 ? 6.145 13.913 -18.117 1.00 55.50 154 PRO A N 1
ATOM 1204 C CA . PRO A 1 154 ? 7.166 13.752 -17.083 1.00 55.50 154 PRO A CA 1
ATOM 1205 C C . PRO A 1 154 ? 6.572 13.070 -15.832 1.00 55.50 154 PRO A C 1
ATOM 1207 O O . PRO A 1 154 ? 6.224 13.711 -14.841 1.00 55.50 154 PRO A O 1
ATOM 1210 N N . PHE A 1 155 ? 6.423 11.744 -15.885 1.00 58.84 155 PHE A N 1
ATOM 1211 C CA . PHE A 1 155 ? 5.669 10.949 -14.906 1.00 58.84 155 PHE A CA 1
ATOM 1212 C C . PHE A 1 155 ? 6.436 10.605 -13.622 1.00 58.84 155 PHE A C 1
ATOM 1214 O O . PHE A 1 155 ? 5.812 10.353 -12.590 1.00 58.84 155 PHE A O 1
ATOM 1221 N N . SER A 1 156 ? 7.772 10.659 -13.626 1.00 56.97 156 SER A N 1
ATOM 1222 C CA . SER A 1 156 ? 8.583 10.391 -12.425 1.00 56.97 156 SER A CA 1
ATOM 1223 C C . SER A 1 156 ? 8.306 11.396 -11.294 1.00 56.97 156 SER A C 1
ATOM 1225 O O . SER A 1 156 ? 8.264 11.023 -10.118 1.00 56.97 156 SER A O 1
ATOM 1227 N N . LEU A 1 157 ? 8.026 12.660 -11.640 1.00 59.06 157 LEU A N 1
ATOM 1228 C CA . LEU A 1 157 ? 7.605 13.688 -10.684 1.00 59.06 157 LEU A CA 1
ATOM 1229 C C . LEU A 1 157 ? 6.178 13.439 -10.172 1.00 59.06 157 LEU A C 1
ATOM 1231 O O . LEU A 1 157 ? 5.909 13.635 -8.988 1.00 59.06 157 LEU A O 1
ATOM 1235 N N . SER A 1 158 ? 5.273 12.959 -11.032 1.00 64.62 158 SER A N 1
ATOM 1236 C CA . SER A 1 158 ? 3.895 12.607 -10.654 1.00 64.62 158 SER A CA 1
ATOM 1237 C C . SER A 1 158 ? 3.858 11.446 -9.652 1.00 64.62 158 SER A C 1
ATOM 1239 O O . SER A 1 158 ? 3.109 11.476 -8.679 1.00 64.62 158 SER A O 1
ATOM 1241 N N . GLY A 1 159 ? 4.707 10.433 -9.833 1.00 64.19 159 GLY A N 1
ATOM 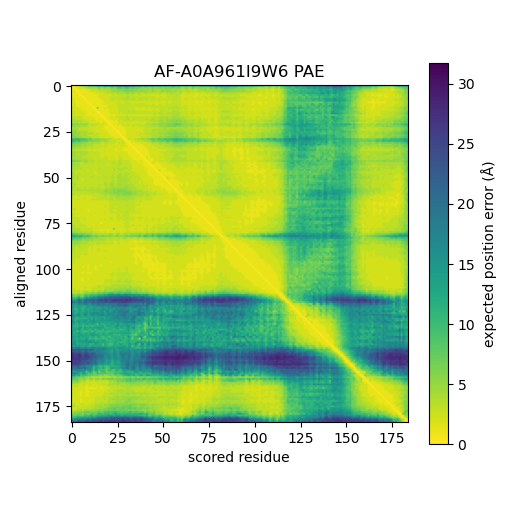1242 C CA . GLY A 1 159 ? 4.796 9.307 -8.903 1.00 64.19 159 GLY A CA 1
ATOM 1243 C C . GLY A 1 159 ? 5.288 9.719 -7.510 1.00 64.19 159 GLY A C 1
ATOM 1244 O O . GLY A 1 159 ? 4.705 9.332 -6.493 1.00 64.19 159 GLY A O 1
ATOM 1245 N N . LYS A 1 160 ? 6.319 10.574 -7.456 1.00 79.38 160 LYS A N 1
ATOM 1246 C CA . LYS A 1 160 ? 6.883 11.104 -6.201 1.00 79.38 160 LYS A CA 1
ATOM 1247 C C . LYS A 1 160 ? 5.956 12.091 -5.496 1.00 79.38 160 LYS A C 1
ATOM 1249 O O . LYS A 1 160 ? 5.803 12.012 -4.281 1.00 79.38 160 LYS A O 1
ATOM 1254 N N . THR A 1 161 ? 5.299 12.984 -6.236 1.00 74.19 161 THR A N 1
ATOM 1255 C CA . THR A 1 161 ? 4.298 13.908 -5.667 1.00 74.19 161 THR A CA 1
ATOM 1256 C C . THR A 1 161 ? 3.103 13.157 -5.088 1.00 74.19 161 THR A C 1
ATOM 1258 O O . THR A 1 161 ? 2.596 13.551 -4.039 1.00 74.19 161 THR A O 1
ATOM 1261 N N . GLY A 1 162 ? 2.746 12.005 -5.666 1.00 78.38 162 GLY A N 1
ATOM 1262 C CA . GLY A 1 162 ? 1.769 11.078 -5.097 1.00 78.38 162 GLY A CA 1
ATOM 1263 C C . GLY A 1 162 ? 2.066 10.662 -3.649 1.00 78.38 162 GLY A C 1
ATOM 1264 O O . GLY A 1 162 ? 1.141 10.488 -2.856 1.00 78.38 162 GLY A O 1
ATOM 1265 N N . ALA A 1 163 ? 3.346 10.577 -3.261 1.00 85.19 163 ALA A N 1
ATOM 1266 C CA . ALA A 1 163 ? 3.739 10.197 -1.906 1.00 85.19 163 ALA A CA 1
ATOM 1267 C C . ALA A 1 163 ? 3.352 11.250 -0.849 1.00 85.19 163 ALA A C 1
ATOM 1269 O O . ALA A 1 163 ? 3.096 10.903 0.306 1.00 85.19 163 ALA A O 1
ATOM 1270 N N . LEU A 1 164 ? 3.239 12.529 -1.237 1.00 86.06 164 LEU A N 1
ATOM 1271 C CA . LEU A 1 164 ? 2.820 13.613 -0.340 1.00 86.06 164 LEU A CA 1
ATOM 1272 C C . LEU A 1 164 ? 1.394 13.401 0.175 1.00 86.06 164 LEU A C 1
ATOM 1274 O O . LEU A 1 164 ? 1.098 13.728 1.324 1.00 86.06 164 LEU A O 1
ATOM 1278 N N . PHE A 1 165 ? 0.517 12.791 -0.626 1.00 87.56 165 PHE A N 1
ATOM 1279 C CA . PHE A 1 165 ? -0.838 12.476 -0.180 1.00 87.56 165 PHE A CA 1
ATOM 1280 C C . PHE A 1 165 ? -0.841 11.469 0.979 1.00 87.56 165 PHE A C 1
ATOM 1282 O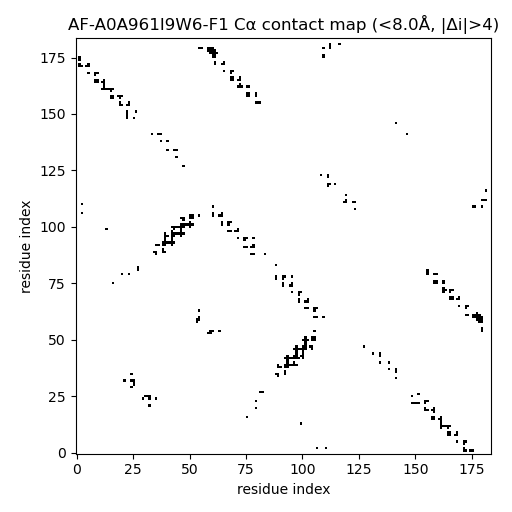 O . PHE A 1 165 ? -1.662 11.591 1.887 1.00 87.56 165 PHE A O 1
ATOM 1289 N N . PHE A 1 166 ? 0.109 10.530 1.042 1.00 90.75 166 PHE A N 1
ATOM 1290 C CA . PHE A 1 166 ? 0.204 9.611 2.184 1.00 90.75 166 PHE A CA 1
ATOM 1291 C C . PHE A 1 166 ? 0.733 10.288 3.449 1.00 90.75 166 PHE A C 1
ATOM 1293 O O . PHE A 1 166 ? 0.290 9.942 4.544 1.00 90.75 166 PHE A O 1
ATOM 1300 N N . VAL A 1 167 ? 1.585 11.311 3.317 1.00 91.94 167 VAL A N 1
ATOM 1301 C CA . VAL A 1 167 ? 1.939 12.190 4.446 1.00 91.94 167 VAL A CA 1
ATOM 1302 C C . VAL A 1 167 ? 0.690 12.911 4.955 1.00 91.94 167 VAL A C 1
ATOM 1304 O O . VAL A 1 167 ? 0.413 12.905 6.153 1.00 91.94 167 VAL A O 1
ATOM 1307 N N . LEU A 1 168 ? -0.121 13.471 4.051 1.00 89.50 168 LEU A N 1
ATOM 1308 C CA . LEU A 1 168 ? -1.375 14.140 4.411 1.00 89.50 168 LEU A CA 1
ATOM 1309 C C . LEU A 1 168 ? -2.386 13.185 5.068 1.00 89.50 168 LEU A C 1
ATOM 1311 O O . LEU A 1 168 ? -3.141 13.609 5.943 1.00 89.50 168 LEU A O 1
ATOM 1315 N N . CYS A 1 169 ? -2.366 11.893 4.719 1.00 90.62 169 CYS A N 1
ATOM 1316 C CA . CYS A 1 169 ? -3.196 10.866 5.354 1.00 90.62 169 CYS A CA 1
ATOM 1317 C C . CYS A 1 169 ? -2.878 10.649 6.843 1.00 90.62 169 CYS A C 1
ATOM 1319 O O . CYS A 1 169 ? -3.756 10.182 7.573 1.00 90.62 169 CYS A O 1
ATOM 1321 N N . LEU A 1 170 ? -1.682 11.012 7.327 1.00 93.06 170 LEU A N 1
ATOM 1322 C CA . LEU A 1 170 ? -1.317 10.871 8.744 1.00 93.06 170 LEU A CA 1
ATOM 1323 C C . LEU A 1 170 ? -2.239 11.691 9.661 1.00 93.06 170 LEU A C 1
ATOM 1325 O O . LEU A 1 170 ? -2.585 11.235 10.751 1.00 93.06 170 LEU A O 1
ATOM 1329 N N . LEU A 1 171 ? -2.698 12.865 9.209 1.00 92.06 171 LEU A N 1
ATOM 1330 C CA . LEU A 1 171 ? -3.565 13.756 9.990 1.00 92.06 171 LEU A CA 1
ATOM 1331 C C . LEU A 1 171 ? -4.937 13.130 10.315 1.00 92.06 171 LEU A C 1
ATOM 1333 O O . LEU A 1 171 ? -5.285 13.040 11.498 1.00 92.06 171 LEU A O 1
ATOM 1337 N N . PRO A 1 172 ? -5.744 12.673 9.333 1.00 90.19 172 PRO A N 1
ATOM 1338 C CA . PRO A 1 172 ? -6.983 11.966 9.633 1.00 90.19 172 PRO A CA 1
ATOM 1339 C C . PRO A 1 172 ? -6.732 10.582 10.255 1.00 90.19 172 PRO A C 1
ATOM 1341 O O . PRO A 1 172 ? -7.527 10.167 11.101 1.00 90.19 172 PRO A O 1
ATOM 1344 N N . ALA A 1 173 ? -5.629 9.894 9.919 1.00 92.44 173 ALA A N 1
ATOM 1345 C CA . ALA A 1 173 ? -5.286 8.596 10.509 1.00 92.44 173 ALA A CA 1
ATOM 1346 C C . ALA A 1 173 ? -5.002 8.681 12.018 1.00 92.44 173 ALA A C 1
ATOM 1348 O O . ALA A 1 173 ? -5.413 7.802 12.776 1.00 92.44 173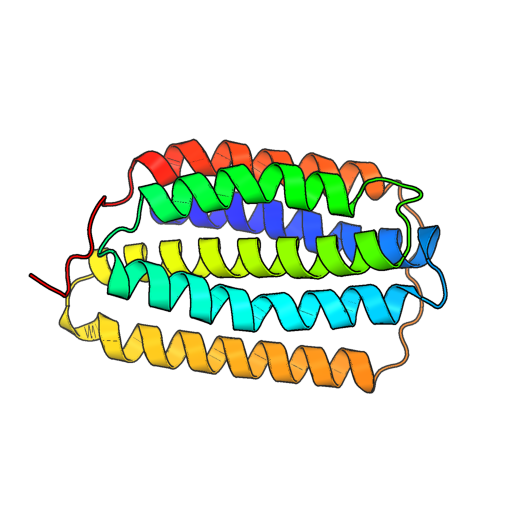 ALA A O 1
ATOM 1349 N N . ALA A 1 174 ? -4.401 9.777 12.492 1.00 92.38 174 ALA A N 1
ATOM 1350 C CA . ALA A 1 174 ? -4.170 10.013 13.918 1.00 92.38 174 ALA A CA 1
ATOM 1351 C C . ALA A 1 174 ? -5.475 10.049 14.747 1.00 92.38 174 ALA A C 1
ATOM 1353 O O . ALA A 1 174 ? -5.454 9.821 15.957 1.00 92.38 174 ALA A O 1
ATOM 1354 N N . ARG A 1 175 ? -6.629 10.279 14.102 1.00 91.38 175 ARG A N 1
ATOM 1355 C CA . ARG A 1 175 ? -7.961 10.334 14.735 1.00 91.38 175 ARG A CA 1
ATOM 1356 C C . ARG A 1 175 ? -8.742 9.013 14.657 1.00 91.38 175 ARG A C 1
ATOM 1358 O O . ARG A 1 175 ? -9.905 8.952 15.074 1.00 91.38 175 ARG A O 1
ATOM 1365 N N . ILE A 1 176 ? -8.155 7.957 14.097 1.00 91.00 176 ILE A N 1
ATOM 1366 C CA . ILE A 1 176 ? -8.733 6.604 14.081 1.00 91.00 176 ILE A CA 1
ATOM 1367 C C . ILE A 1 176 ? -8.589 5.958 15.473 1.00 91.00 176 ILE A C 1
ATOM 1369 O O . ILE A 1 176 ? -7.748 6.387 16.269 1.00 91.00 176 ILE A O 1
ATOM 1373 N N . GLN A 1 177 ? -9.451 4.988 15.811 1.00 89.94 177 GLN A N 1
ATOM 1374 C CA . GLN A 1 177 ? -9.353 4.278 17.089 1.00 89.94 177 GLN A CA 1
ATOM 1375 C C . GLN A 1 177 ? -8.004 3.555 17.244 1.00 89.94 177 GLN A C 1
ATOM 1377 O O . GLN A 1 177 ? -7.411 3.088 16.270 1.00 89.94 177 GLN A O 1
ATOM 1382 N N . ILE A 1 178 ? -7.503 3.492 18.481 1.00 89.81 178 ILE A N 1
ATOM 1383 C CA . ILE A 1 178 ? -6.217 2.846 18.786 1.00 89.81 178 ILE A CA 1
ATOM 1384 C C . ILE A 1 178 ? -6.340 1.337 18.654 1.00 89.81 178 ILE A C 1
ATOM 1386 O O . ILE A 1 178 ? -5.519 0.718 17.979 1.00 89.81 178 ILE A O 1
ATOM 1390 N N . HIS A 1 179 ? -7.361 0.786 19.303 1.00 89.56 179 HIS A N 1
ATOM 1391 C CA . HIS A 1 179 ? -7.562 -0.642 19.470 1.00 89.56 179 HIS A CA 1
ATOM 1392 C C . HIS A 1 179 ? -8.721 -1.144 18.623 1.00 89.56 179 HIS A C 1
ATOM 1394 O O . HIS A 1 179 ? -9.542 -0.363 18.134 1.00 89.56 179 HIS A O 1
ATOM 1400 N N . ARG A 1 180 ? -8.758 -2.462 18.473 1.00 83.19 180 ARG A N 1
ATOM 1401 C CA . ARG A 1 180 ? -9.874 -3.179 17.872 1.00 83.19 180 ARG A CA 1
ATOM 1402 C C . ARG A 1 180 ? -11.065 -3.257 18.820 1.00 83.19 180 ARG A C 1
ATOM 1404 O O . ARG A 1 180 ? -10.881 -3.619 19.973 1.00 83.19 180 ARG A O 1
ATOM 1411 N N . ILE A 1 181 ? -12.259 -2.962 18.311 1.00 78.94 181 ILE A N 1
ATOM 1412 C CA . ILE A 1 181 ? -13.509 -2.940 19.093 1.00 78.94 181 ILE A CA 1
ATOM 1413 C C . ILE A 1 181 ? -14.163 -4.327 19.134 1.00 78.94 181 ILE A C 1
ATOM 1415 O O . ILE A 1 181 ? -14.724 -4.721 20.144 1.00 78.94 181 ILE A O 1
ATOM 1419 N N . SER A 1 182 ? -14.078 -5.116 18.058 1.00 66.44 182 SER A N 1
ATOM 1420 C CA . SER A 1 182 ? -14.827 -6.381 17.940 1.00 66.44 182 SER A CA 1
ATOM 1421 C C . SER A 1 182 ? -14.267 -7.557 18.764 1.00 66.44 182 SER A C 1
ATOM 1423 O O . SER A 1 182 ? -14.617 -8.705 18.495 1.00 66.44 182 SER A O 1
ATOM 1425 N N . HIS A 1 183 ? -13.319 -7.304 19.666 1.00 54.44 183 HIS A N 1
ATOM 1426 C CA . HIS A 1 183 ? -12.645 -8.312 20.496 1.00 54.44 183 HIS A CA 1
ATOM 1427 C C . HIS A 1 183 ? -12.690 -7.970 21.997 1.00 54.44 183 HIS A C 1
ATOM 1429 O O . HIS A 1 183 ? -11.976 -8.608 22.777 1.00 54.44 183 HIS A O 1
ATOM 1435 N N . GLU A 1 184 ? -13.488 -6.968 22.369 1.00 50.06 184 GLU A N 1
ATOM 1436 C CA . GLU A 1 184 ? -13.914 -6.661 23.741 1.00 50.06 184 GLU A CA 1
ATOM 1437 C C . GLU A 1 184 ? -15.281 -7.303 24.006 1.00 50.06 184 GLU A C 1
ATOM 1439 O O . GLU A 1 184 ? -15.456 -7.833 25.125 1.00 50.06 184 GLU A O 1
#

Sequence (184 aa):
MKFIIFFFIYFLGLGSYLSALSPYADQHFGEQAYWIYLAGQMGYPLGYLVGGYLSDRLRLLRPLLLIGLALLVPAQWLQFTPDLPFPLILTAAICNRMLLAVNLQLASIALLESAGPEPFSRIRSSGTLGFAVIQCALWVTLTVMDYSAAQPFPFSLSGKTGALFFVLCLLPAARIQIHRISHE